Protein AF-A0A0U1QTI2-F1 (afdb_monomer_lite)

Secondary structure (DSSP, 8-state):
--HHHHHHHHHHTTS---TT-EEEEEEGGGTEEEEGGG--HHHHHHHH-TT-EEEEEEE-TT----EEEEEEGGGGTS-----------HHHHHHHHH-HHHHHHHHHHHHHHHHHHHHHHHHHH---SPPPEEEE-SS-S--EE-SSEEEE-GGGGTS--STT----EE---TTTTT-TTTS-EE-S-HHHHHHHHHHHHHHHHHHTTGGG-SS--S---SSTTSHHHHHHHHHHHHHHHHHHT-

Sequence (246 aa):
MTPYQCIAANIRHFRTIPKGSILWVDVPQHDLFLSVLDIDADHLIELVGHDAVIKVHLDTPEGDFDDVFEFPVTRFKEPELPVKPKKQSNRDKVVQLHGEATIGCVEATVNEYAASLMSEYRQHYNYQGSDPIIRTKWQTAHSWGGGRDITISPYYLYENEGEYGFSYNFREYYHIDRDPEIGSFSSIDRLDHVKALVAHELAHFLQRHIRQCVGLPTLDYDKAHGEGWQFLYRVLRRELNHRLNE

Structure (mmCIF, N/CA/C/O backbone):
data_AF-A0A0U1QTI2-F1
#
_entry.id   AF-A0A0U1QTI2-F1
#
loop_
_atom_site.group_PDB
_atom_site.id
_atom_site.type_symbol
_atom_site.label_atom_id
_atom_site.label_alt_id
_atom_site.label_comp_id
_atom_site.label_asym_id
_atom_site.label_entity_id
_atom_site.label_seq_id
_atom_site.pdbx_PDB_ins_code
_atom_site.Cartn_x
_atom_site.Cartn_y
_atom_site.Cartn_z
_atom_site.occupancy
_atom_site.B_iso_or_equiv
_atom_site.auth_seq_id
_atom_site.auth_comp_id
_atom_site.auth_asym_id
_atom_site.auth_atom_id
_atom_site.pdbx_PDB_model_num
ATOM 1 N N . MET A 1 1 ? 27.923 -26.761 -26.095 1.00 71.19 1 MET A N 1
ATOM 2 C CA . MET A 1 1 ? 26.448 -26.679 -26.198 1.00 71.19 1 MET A CA 1
ATOM 3 C C . MET A 1 1 ? 26.113 -26.312 -27.630 1.00 71.19 1 MET A C 1
ATOM 5 O O . MET A 1 1 ? 26.915 -25.623 -28.245 1.00 71.19 1 MET A O 1
ATOM 9 N N . THR A 1 2 ? 25.007 -26.803 -28.186 1.00 86.69 2 THR A N 1
ATOM 10 C CA . THR A 1 2 ? 24.576 -26.381 -29.530 1.00 86.69 2 THR A CA 1
ATOM 11 C C . THR A 1 2 ? 24.051 -24.938 -29.497 1.00 86.69 2 THR A C 1
ATOM 13 O O . THR A 1 2 ? 23.605 -24.496 -28.432 1.00 86.69 2 THR A O 1
ATOM 16 N N . PRO A 1 3 ? 24.029 -24.213 -30.631 1.00 88.44 3 PRO A N 1
ATOM 17 C CA . PRO A 1 3 ? 23.420 -22.882 -30.709 1.00 88.44 3 PRO A CA 1
ATOM 18 C C . PRO A 1 3 ? 21.993 -22.855 -30.153 1.00 88.44 3 PRO A C 1
ATOM 20 O O . PRO A 1 3 ? 21.662 -22.015 -29.314 1.00 88.44 3 PRO A O 1
ATOM 23 N N . TYR A 1 4 ? 21.192 -23.866 -30.510 1.00 89.50 4 TYR A N 1
ATOM 24 C CA . TYR A 1 4 ? 19.860 -24.081 -29.945 1.00 89.50 4 TYR A CA 1
ATOM 25 C C . TYR A 1 4 ? 19.886 -24.185 -28.414 1.00 89.50 4 TYR A C 1
ATOM 27 O O . TYR A 1 4 ? 19.080 -23.550 -27.747 1.00 89.50 4 TYR A O 1
ATOM 35 N N . GLN A 1 5 ? 20.796 -24.972 -27.828 1.00 87.75 5 GLN A N 1
ATOM 36 C CA . GLN A 1 5 ? 20.885 -25.122 -26.370 1.00 87.75 5 GLN A CA 1
ATOM 37 C C . GLN A 1 5 ? 21.261 -23.809 -25.676 1.00 87.75 5 GLN A C 1
ATOM 39 O O . GLN A 1 5 ? 20.656 -23.492 -24.653 1.00 87.75 5 GLN A O 1
ATOM 44 N N . CYS A 1 6 ? 22.209 -23.046 -26.227 1.00 88.19 6 CYS A N 1
ATOM 45 C CA . CYS A 1 6 ? 22.626 -21.760 -25.663 1.00 88.19 6 CYS A CA 1
ATOM 46 C C . CYS A 1 6 ? 21.481 -20.737 -25.692 1.00 88.19 6 CYS A C 1
ATOM 48 O O . CYS A 1 6 ? 21.155 -20.130 -24.669 1.00 88.19 6 CYS A O 1
ATOM 50 N N . ILE A 1 7 ? 20.818 -20.595 -26.840 1.00 88.94 7 ILE A N 1
ATOM 51 C CA . ILE A 1 7 ? 19.701 -19.662 -27.010 1.00 88.94 7 ILE A CA 1
ATOM 52 C C . ILE A 1 7 ? 18.483 -20.106 -26.192 1.00 88.94 7 ILE A C 1
ATOM 54 O O . ILE A 1 7 ? 17.897 -19.300 -25.471 1.00 88.94 7 ILE A O 1
ATOM 58 N N . ALA A 1 8 ? 18.120 -21.391 -26.231 1.00 89.06 8 ALA A N 1
ATOM 59 C CA . ALA A 1 8 ? 16.985 -21.905 -25.470 1.00 89.06 8 ALA A CA 1
ATOM 60 C C . ALA A 1 8 ? 17.212 -21.801 -23.956 1.00 89.06 8 ALA A C 1
ATOM 62 O O . ALA A 1 8 ? 16.257 -21.570 -23.216 1.00 89.06 8 ALA A O 1
ATOM 63 N N . ALA A 1 9 ? 18.451 -21.966 -23.477 1.00 85.81 9 ALA A N 1
ATOM 64 C CA . ALA A 1 9 ? 18.786 -21.686 -22.085 1.00 85.81 9 ALA A CA 1
ATOM 65 C C . ALA A 1 9 ? 18.538 -20.207 -21.760 1.00 85.81 9 ALA A C 1
ATOM 67 O O . ALA A 1 9 ? 17.816 -19.929 -20.808 1.00 85.81 9 ALA A O 1
ATOM 68 N N . ASN A 1 10 ? 19.020 -19.280 -22.600 1.00 84.62 10 ASN A N 1
ATOM 69 C CA . ASN A 1 10 ? 18.797 -17.841 -22.428 1.00 84.62 10 ASN A CA 1
ATOM 70 C C . ASN A 1 10 ? 17.299 -17.482 -22.367 1.00 84.62 10 ASN A C 1
ATOM 72 O O . ASN A 1 10 ? 16.857 -16.826 -21.427 1.00 84.62 10 ASN A O 1
ATOM 76 N N . ILE A 1 11 ? 16.498 -17.966 -23.320 1.00 85.88 11 ILE A N 1
ATOM 77 C CA . ILE A 1 11 ? 15.058 -17.668 -23.408 1.00 85.88 11 ILE A CA 1
ATOM 78 C C . ILE A 1 11 ? 14.281 -18.243 -22.219 1.00 85.88 11 ILE A C 1
ATOM 80 O O . ILE A 1 11 ? 13.404 -17.566 -21.677 1.00 85.88 11 ILE A O 1
ATOM 84 N N . ARG A 1 12 ? 14.627 -19.453 -21.748 1.00 85.75 12 ARG A N 1
ATOM 85 C CA . ARG A 1 12 ? 13.960 -20.102 -20.601 1.00 85.75 12 ARG A CA 1
ATOM 86 C C . ARG A 1 12 ? 14.059 -19.320 -19.291 1.00 85.75 12 ARG A C 1
ATOM 88 O O . ARG A 1 12 ? 13.311 -19.610 -18.360 1.00 85.75 12 ARG A O 1
ATOM 95 N N . HIS A 1 13 ? 14.928 -18.313 -19.209 1.00 73.19 13 HIS A N 1
ATOM 96 C CA . HIS A 1 13 ? 14.944 -17.381 -18.080 1.00 73.19 13 HIS A CA 1
ATOM 97 C C . HIS A 1 13 ? 13.785 -16.384 -18.084 1.00 73.19 13 HIS A C 1
ATOM 99 O O . HIS A 1 13 ? 13.427 -15.865 -17.024 1.00 73.19 13 HIS A O 1
ATOM 105 N N . PHE A 1 14 ? 13.201 -16.120 -19.248 1.00 75.25 14 PHE A N 1
ATOM 106 C CA . PHE A 1 14 ? 12.175 -15.103 -19.446 1.00 75.25 14 PHE A CA 1
ATOM 107 C C . PHE A 1 14 ? 10.801 -15.714 -19.710 1.00 75.25 14 PHE A C 1
ATOM 109 O O . PHE A 1 14 ? 9.808 -15.214 -19.182 1.00 75.25 14 PHE A O 1
ATOM 116 N N . ARG A 1 15 ? 10.746 -16.811 -20.475 1.00 75.31 15 ARG A N 1
ATOM 117 C CA . ARG A 1 15 ? 9.502 -17.479 -20.871 1.00 75.31 15 ARG A CA 1
ATOM 118 C C . ARG A 1 15 ? 9.691 -18.992 -20.929 1.00 75.31 15 ARG A C 1
ATOM 120 O O . ARG A 1 15 ? 10.767 -19.493 -21.241 1.00 75.31 15 ARG A O 1
ATOM 127 N N . THR A 1 16 ? 8.627 -19.738 -20.655 1.00 82.25 16 THR A N 1
ATOM 128 C CA . THR A 1 16 ? 8.603 -21.171 -20.974 1.00 82.25 16 THR A CA 1
ATOM 129 C C . THR A 1 16 ? 8.620 -21.326 -22.489 1.00 82.25 16 THR A C 1
ATOM 131 O O . THR A 1 16 ? 7.843 -20.663 -23.158 1.00 82.25 16 THR A O 1
ATOM 134 N N . ILE A 1 17 ? 9.467 -22.204 -23.027 1.00 87.12 17 ILE A N 1
ATOM 135 C CA . ILE A 1 17 ? 9.448 -22.562 -24.452 1.00 87.12 17 ILE A CA 1
ATOM 136 C C . ILE A 1 17 ? 8.507 -23.764 -24.609 1.00 87.12 17 ILE A C 1
ATOM 138 O O . ILE A 1 17 ? 8.873 -24.847 -24.126 1.00 87.12 17 ILE A O 1
ATOM 142 N N . PRO A 1 18 ? 7.314 -23.607 -25.217 1.00 85.25 18 PRO A N 1
ATOM 143 C CA . PRO A 1 18 ? 6.408 -24.721 -25.464 1.00 85.25 18 PRO A CA 1
ATOM 144 C C . PRO A 1 18 ? 7.060 -25.832 -26.292 1.00 85.25 18 PRO A C 1
ATOM 146 O O . PRO A 1 18 ? 8.004 -25.630 -27.060 1.00 85.25 18 PRO A O 1
ATOM 149 N N . LYS A 1 19 ? 6.553 -27.056 -26.142 1.00 85.75 19 LYS A N 1
ATOM 150 C CA . LYS A 1 19 ? 7.018 -28.178 -26.960 1.00 85.75 19 LYS A CA 1
ATOM 151 C C . LYS A 1 19 ? 6.573 -27.955 -28.409 1.00 85.75 19 LYS A C 1
ATOM 153 O O . LYS A 1 19 ? 5.387 -27.788 -28.654 1.00 85.75 19 LYS A O 1
ATOM 158 N N . GLY A 1 20 ? 7.515 -28.029 -29.348 1.00 86.06 20 GLY A N 1
ATOM 159 C CA . GLY A 1 20 ? 7.255 -27.804 -30.775 1.00 86.06 20 GLY A CA 1
ATOM 160 C C . GLY A 1 20 ? 7.572 -26.388 -31.260 1.00 86.06 20 GLY A C 1
ATOM 161 O O . GLY A 1 20 ? 7.422 -26.137 -32.447 1.00 86.06 20 GLY A O 1
ATOM 162 N N . SER A 1 21 ? 8.034 -25.492 -30.380 1.00 88.69 21 SER A N 1
ATOM 163 C CA . SER A 1 21 ? 8.501 -24.164 -30.781 1.00 88.69 21 SER A CA 1
ATOM 164 C C . SER A 1 21 ? 9.757 -24.204 -31.648 1.00 88.69 21 SER A C 1
ATOM 166 O O . SER A 1 21 ? 10.644 -25.040 -31.440 1.00 88.69 21 SER A O 1
ATOM 168 N N . ILE A 1 22 ? 9.847 -23.244 -32.564 1.00 90.12 22 ILE A N 1
ATOM 169 C CA . ILE A 1 22 ? 10.997 -22.998 -33.433 1.00 90.12 22 ILE A CA 1
ATOM 170 C C . ILE A 1 22 ? 11.657 -21.690 -32.988 1.00 90.12 22 ILE A C 1
ATOM 172 O O . ILE A 1 22 ? 11.001 -20.769 -32.510 1.00 90.12 22 ILE A O 1
ATOM 176 N N . LEU A 1 23 ? 12.980 -21.625 -33.088 1.00 91.62 23 LEU A N 1
ATOM 177 C CA . LEU A 1 23 ? 13.747 -20.421 -32.795 1.00 91.62 23 LEU A CA 1
ATOM 178 C C . LEU A 1 23 ? 14.367 -19.926 -34.092 1.00 91.62 23 LEU A C 1
ATOM 180 O O . LEU A 1 23 ? 15.074 -20.685 -34.761 1.00 91.62 23 LEU A O 1
ATOM 184 N N . TRP A 1 24 ? 14.125 -18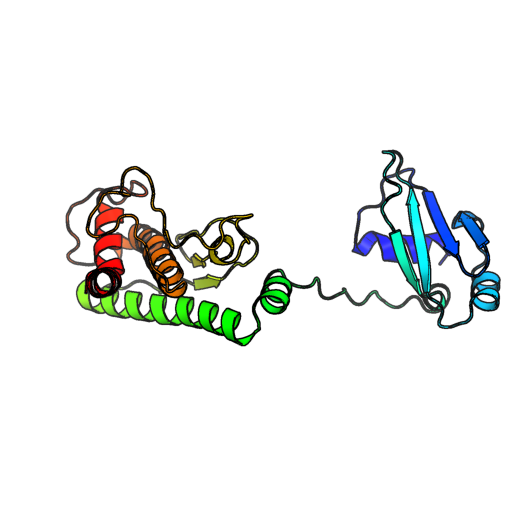.664 -34.410 1.00 91.38 24 TRP A N 1
ATOM 185 C CA . TRP A 1 24 ? 14.673 -18.004 -35.584 1.00 91.38 24 TRP A CA 1
ATOM 186 C C . TRP A 1 24 ? 15.654 -16.928 -35.160 1.00 91.38 24 TRP A C 1
ATOM 188 O O . TRP A 1 24 ? 15.408 -16.224 -34.187 1.00 91.38 24 TRP A O 1
ATOM 198 N N . VAL A 1 25 ? 16.756 -16.789 -35.880 1.00 91.75 25 VAL A N 1
ATOM 199 C CA . VAL A 1 25 ? 17.728 -15.721 -35.683 1.00 91.75 25 VAL A CA 1
ATOM 200 C C . VAL A 1 25 ? 17.586 -14.716 -36.810 1.00 91.75 25 VAL A C 1
ATOM 202 O O . VAL A 1 25 ? 17.696 -15.077 -37.979 1.00 91.75 25 VAL A O 1
ATOM 205 N N . ASP A 1 26 ? 17.361 -13.467 -36.422 1.00 89.75 26 ASP A N 1
ATOM 206 C CA . ASP A 1 26 ? 17.289 -12.304 -37.293 1.00 89.75 26 ASP A CA 1
ATOM 207 C C . ASP A 1 26 ? 18.568 -11.471 -37.142 1.00 89.75 26 ASP A C 1
ATOM 209 O O . ASP A 1 26 ? 18.939 -11.033 -36.041 1.00 89.75 26 ASP A O 1
ATOM 213 N N . VAL A 1 27 ? 19.240 -11.251 -38.270 1.00 87.25 27 VAL A N 1
ATOM 214 C CA . VAL A 1 27 ? 20.401 -10.372 -38.398 1.00 87.25 27 VAL A CA 1
ATOM 215 C C . VAL A 1 27 ? 20.105 -9.336 -39.489 1.00 87.25 27 VAL A C 1
ATOM 217 O O . VAL A 1 27 ? 20.568 -9.478 -40.626 1.00 87.25 27 VAL A O 1
ATOM 220 N N . PRO A 1 28 ? 19.383 -8.245 -39.160 1.00 77.56 28 PRO A N 1
ATOM 221 C CA . PRO A 1 28 ? 18.894 -7.289 -40.157 1.00 77.56 28 PRO A CA 1
ATOM 222 C C . PRO A 1 28 ? 20.004 -6.623 -40.971 1.00 77.56 28 PRO A C 1
ATOM 224 O O . PRO A 1 28 ? 19.823 -6.293 -42.137 1.00 77.56 28 PRO A O 1
ATOM 227 N N . GLN A 1 29 ? 21.175 -6.432 -40.357 1.00 79.81 29 GLN A N 1
ATOM 228 C CA . GLN A 1 29 ? 22.335 -5.791 -40.988 1.00 79.81 29 GLN A CA 1
ATOM 229 C C . GLN A 1 29 ? 22.894 -6.604 -42.166 1.00 79.81 29 GLN A C 1
ATOM 231 O O . GLN A 1 29 ? 23.570 -6.043 -43.025 1.00 79.81 29 GLN A O 1
ATOM 236 N N . HIS A 1 30 ? 22.600 -7.905 -42.203 1.00 82.06 30 HIS A N 1
ATOM 237 C CA . HIS A 1 30 ? 23.052 -8.837 -43.232 1.00 82.06 30 HIS A CA 1
ATOM 238 C C . HIS A 1 30 ? 21.890 -9.461 -44.021 1.00 82.06 30 HIS A C 1
ATOM 240 O O . HIS A 1 30 ? 22.142 -10.346 -44.832 1.00 82.06 30 HIS A O 1
ATOM 246 N N . ASP A 1 31 ? 20.647 -9.008 -43.798 1.00 82.31 31 ASP A N 1
ATOM 247 C CA . ASP A 1 31 ? 19.426 -9.560 -44.409 1.00 82.31 31 ASP A CA 1
ATOM 248 C C . ASP A 1 31 ? 19.303 -11.090 -44.231 1.00 82.31 31 ASP A C 1
ATOM 250 O O . ASP A 1 31 ? 18.941 -11.830 -45.145 1.00 82.31 31 ASP A O 1
ATOM 254 N N . LEU A 1 32 ? 19.673 -11.588 -43.042 1.00 86.00 32 LEU A N 1
ATOM 255 C CA . LEU A 1 32 ? 19.630 -13.014 -42.715 1.00 86.00 32 LEU A CA 1
ATOM 256 C C . LEU A 1 32 ? 18.519 -13.321 -41.719 1.00 86.00 32 LEU A C 1
ATOM 258 O O . LEU A 1 32 ? 18.472 -12.749 -40.631 1.00 86.00 32 LEU A O 1
ATOM 262 N N . PHE A 1 33 ? 17.700 -14.311 -42.070 1.00 88.19 33 PHE A N 1
ATOM 263 C CA . PHE A 1 33 ? 16.681 -14.885 -41.204 1.00 88.19 33 PHE A CA 1
ATOM 264 C C . PHE A 1 33 ? 16.778 -16.413 -41.241 1.00 88.19 33 PHE A C 1
ATOM 266 O O . PHE A 1 33 ? 16.418 -17.045 -42.236 1.00 88.19 33 PHE A O 1
ATOM 273 N N . LEU A 1 34 ? 17.337 -17.009 -40.189 1.00 89.69 34 LEU A N 1
ATOM 274 C CA . LEU A 1 34 ? 17.763 -18.413 -40.181 1.00 89.69 34 LEU A CA 1
ATOM 275 C C . LEU A 1 34 ? 17.123 -19.180 -39.028 1.00 89.69 34 LEU A C 1
ATOM 277 O O . LEU A 1 34 ? 16.962 -18.640 -37.935 1.00 89.69 34 LEU A O 1
ATOM 281 N N . SER A 1 35 ? 16.806 -20.461 -39.228 1.00 89.88 35 SER A N 1
ATOM 282 C CA . SER A 1 35 ? 16.478 -21.319 -38.087 1.00 89.88 35 SER A CA 1
ATOM 283 C C . SER A 1 35 ? 17.724 -21.502 -37.231 1.00 89.88 35 SER A C 1
ATOM 285 O O . SER A 1 35 ? 18.811 -21.743 -37.752 1.00 89.88 35 SER A O 1
ATOM 287 N N . VAL A 1 36 ? 17.581 -21.467 -35.906 1.00 89.94 36 VAL A N 1
ATOM 288 C CA . VAL A 1 36 ? 18.716 -21.674 -34.994 1.00 89.94 36 VAL A CA 1
ATOM 289 C C . VAL A 1 36 ? 19.377 -23.048 -35.168 1.00 89.94 36 VAL A C 1
ATOM 291 O O . VAL A 1 36 ? 20.521 -23.244 -34.760 1.00 89.94 36 VAL A O 1
ATOM 294 N N . LEU A 1 37 ? 18.642 -24.018 -35.720 1.00 88.69 37 LEU A N 1
ATOM 295 C CA . LEU A 1 37 ? 19.146 -25.362 -35.992 1.00 88.69 37 LEU A CA 1
ATOM 296 C C . LEU A 1 37 ? 20.145 -25.385 -37.155 1.00 88.69 37 LEU A C 1
ATOM 298 O O . LEU A 1 37 ? 20.981 -26.284 -37.197 1.00 88.69 37 LEU A O 1
ATOM 302 N N . ASP A 1 38 ? 20.089 -24.382 -38.031 1.00 88.62 38 ASP A N 1
ATOM 303 C CA . ASP A 1 38 ? 20.924 -24.261 -39.228 1.00 88.62 38 ASP A CA 1
ATOM 304 C C . ASP A 1 38 ? 22.136 -23.339 -39.006 1.00 88.62 38 ASP A C 1
ATOM 306 O O . ASP A 1 38 ? 22.899 -23.064 -39.930 1.00 88.62 38 ASP A O 1
ATOM 310 N N . ILE A 1 39 ? 22.322 -22.840 -37.780 1.00 88.81 39 ILE A N 1
ATOM 311 C CA . ILE A 1 39 ? 23.392 -21.898 -37.452 1.00 88.81 39 ILE A CA 1
ATOM 312 C C . ILE A 1 39 ? 24.684 -22.638 -37.128 1.00 88.81 39 ILE A C 1
ATOM 314 O O . ILE A 1 39 ? 24.741 -23.450 -36.203 1.00 88.81 39 ILE A O 1
ATOM 318 N N . ASP A 1 40 ? 25.752 -22.248 -37.819 1.00 90.00 40 ASP A N 1
ATOM 319 C CA . ASP A 1 40 ? 27.120 -22.423 -37.348 1.00 90.00 40 ASP A CA 1
ATOM 320 C C . ASP A 1 40 ? 27.521 -21.190 -36.525 1.00 90.00 40 ASP A C 1
ATOM 322 O O . ASP A 1 40 ? 27.553 -20.064 -37.028 1.00 90.00 40 ASP A O 1
ATOM 326 N N . ALA A 1 41 ? 27.791 -21.396 -35.235 1.00 88.19 41 ALA A N 1
ATOM 327 C CA . ALA A 1 41 ? 28.120 -20.312 -34.318 1.00 88.19 41 ALA A CA 1
ATOM 328 C C . ALA A 1 41 ? 29.429 -19.601 -34.678 1.00 88.19 41 ALA A C 1
ATOM 330 O O . ALA A 1 41 ? 29.506 -18.384 -34.519 1.00 88.19 41 ALA A O 1
ATOM 331 N N . ASP A 1 42 ? 30.444 -20.333 -35.146 1.00 89.62 42 ASP A N 1
ATOM 332 C CA . ASP A 1 42 ? 31.741 -19.746 -35.489 1.00 89.62 42 ASP A CA 1
ATOM 333 C C . ASP A 1 42 ? 31.592 -18.815 -36.689 1.00 89.62 42 ASP A C 1
ATOM 335 O O . ASP A 1 42 ? 32.000 -17.653 -36.630 1.00 89.62 42 ASP A O 1
ATOM 339 N N . HIS A 1 43 ? 30.903 -19.295 -37.723 1.00 89.81 43 HIS A N 1
ATOM 340 C CA . HIS A 1 43 ? 30.629 -18.511 -38.920 1.00 89.81 43 HIS A CA 1
ATOM 341 C C . HIS A 1 43 ? 29.765 -17.280 -38.624 1.00 89.81 43 HIS A C 1
ATOM 343 O O . HIS A 1 43 ? 30.041 -16.188 -39.121 1.00 89.81 43 HIS A O 1
ATOM 349 N N . LEU A 1 44 ? 28.734 -17.434 -37.786 1.00 88.44 44 LEU A N 1
ATOM 350 C CA . LEU A 1 44 ? 27.868 -16.318 -37.425 1.00 88.44 44 LEU A CA 1
ATOM 351 C C . LEU A 1 44 ? 28.645 -15.233 -36.666 1.00 88.44 44 LEU A C 1
ATOM 353 O O . LEU A 1 44 ? 28.487 -14.057 -36.978 1.00 88.44 44 LEU A O 1
ATOM 357 N N . ILE A 1 45 ? 29.508 -15.613 -35.717 1.00 90.50 45 ILE A N 1
ATOM 358 C CA . ILE A 1 45 ? 30.354 -14.670 -34.966 1.00 90.50 45 ILE A CA 1
ATOM 359 C C . ILE A 1 45 ? 31.326 -13.933 -35.895 1.00 90.50 45 ILE A C 1
ATOM 361 O O . ILE A 1 45 ? 31.514 -12.727 -35.741 1.00 90.50 45 ILE A O 1
ATOM 365 N N . GLU A 1 46 ? 31.935 -14.628 -36.857 1.00 90.88 46 GLU A N 1
ATOM 366 C CA . GLU A 1 46 ? 32.802 -13.994 -37.857 1.00 90.88 46 GLU A CA 1
ATOM 367 C C . GLU A 1 46 ? 32.040 -12.987 -38.725 1.00 90.88 46 GLU A C 1
ATOM 369 O O . GLU A 1 46 ? 32.574 -11.922 -39.037 1.00 90.88 46 GLU A O 1
ATOM 374 N N . LEU A 1 47 ? 30.792 -13.303 -39.083 1.00 89.12 47 LEU A N 1
ATOM 375 C CA . LEU A 1 47 ? 29.956 -12.454 -39.923 1.00 89.12 47 LEU A CA 1
ATOM 376 C C . LEU A 1 47 ? 29.513 -11.172 -39.208 1.00 89.12 47 LEU A C 1
ATOM 378 O O . LEU A 1 47 ? 29.639 -10.090 -39.778 1.00 89.12 47 LEU A O 1
ATOM 382 N N . VAL A 1 48 ? 28.980 -11.291 -37.986 1.00 89.31 48 VAL A N 1
ATOM 383 C CA . VAL A 1 48 ? 28.387 -10.149 -37.263 1.00 89.31 48 VAL A CA 1
ATOM 384 C C . VAL A 1 48 ? 29.378 -9.420 -36.355 1.00 89.31 48 VAL A C 1
ATOM 386 O O . VAL A 1 48 ? 29.118 -8.297 -35.928 1.00 89.31 48 VAL A O 1
ATOM 389 N N . GLY A 1 49 ? 30.526 -10.037 -36.076 1.00 88.88 49 GLY A N 1
ATOM 390 C CA . GLY A 1 49 ? 31.532 -9.541 -35.147 1.00 88.88 49 GLY A CA 1
ATOM 391 C C . GLY A 1 49 ? 31.360 -10.089 -33.729 1.00 88.88 49 GLY A C 1
ATOM 392 O O . GLY A 1 49 ? 30.265 -10.422 -33.282 1.00 88.88 49 GLY A O 1
ATOM 393 N N . HIS A 1 50 ? 32.478 -10.160 -33.003 1.00 86.06 50 HIS A N 1
ATOM 394 C CA . HIS A 1 50 ? 32.558 -10.790 -31.683 1.00 86.06 50 HIS A CA 1
ATOM 395 C C . HIS A 1 50 ? 31.567 -10.207 -30.665 1.00 86.06 50 HIS A C 1
ATOM 397 O O . HIS A 1 50 ? 30.880 -10.963 -29.990 1.00 86.06 50 HIS A O 1
ATOM 403 N N . ASP A 1 51 ? 31.437 -8.881 -30.598 1.00 85.12 51 ASP A N 1
ATOM 404 C CA . ASP A 1 51 ? 30.629 -8.196 -29.577 1.00 85.12 51 ASP A CA 1
ATOM 405 C C . ASP A 1 51 ? 29.181 -7.921 -30.026 1.00 85.12 51 ASP A C 1
ATOM 407 O O . ASP A 1 51 ? 28.468 -7.116 -29.423 1.00 85.12 51 ASP A O 1
ATOM 411 N N . ALA A 1 52 ? 28.736 -8.566 -31.106 1.00 86.31 52 ALA A N 1
ATOM 412 C CA . ALA A 1 52 ? 27.420 -8.331 -31.671 1.00 86.31 52 ALA A CA 1
ATOM 413 C C . ALA A 1 52 ? 26.288 -8.953 -30.843 1.00 86.31 52 ALA A C 1
ATOM 415 O O . ALA A 1 52 ? 26.425 -9.988 -30.181 1.00 86.31 52 ALA A O 1
ATOM 416 N N . VAL A 1 53 ? 25.120 -8.325 -30.949 1.00 88.56 53 VAL A N 1
ATOM 417 C CA . VAL A 1 53 ? 23.860 -8.812 -30.391 1.00 88.56 53 VAL A CA 1
ATOM 418 C C . VAL A 1 53 ? 22.910 -9.089 -31.548 1.00 88.56 53 VAL A C 1
ATOM 420 O O . VAL A 1 53 ? 22.625 -8.201 -32.351 1.00 88.56 53 VAL A O 1
ATOM 423 N N . ILE A 1 54 ? 22.433 -10.327 -31.630 1.00 89.06 54 ILE A N 1
ATOM 424 C CA . ILE A 1 54 ? 21.460 -10.779 -32.629 1.00 89.06 54 ILE A CA 1
ATOM 425 C C . ILE A 1 54 ? 20.060 -10.830 -32.019 1.00 89.06 54 ILE A C 1
ATOM 427 O O . ILE A 1 54 ? 19.907 -10.944 -30.797 1.00 89.06 54 ILE A O 1
ATOM 431 N N . LYS A 1 55 ? 19.035 -10.771 -32.868 1.00 89.88 55 LYS A N 1
ATOM 432 C CA . LYS A 1 55 ? 17.647 -10.960 -32.446 1.00 89.88 55 LYS A CA 1
ATOM 433 C C . LYS A 1 55 ? 17.248 -12.413 -32.629 1.00 89.88 55 LYS A C 1
ATOM 435 O O . LYS A 1 55 ? 17.602 -13.043 -33.621 1.00 89.88 55 LYS A O 1
ATOM 440 N N . VAL A 1 56 ? 16.507 -12.944 -31.669 1.00 90.31 56 VAL A N 1
ATOM 441 C CA . VAL A 1 56 ? 15.967 -14.298 -31.710 1.00 90.31 56 VAL A CA 1
ATOM 442 C C . VAL A 1 56 ? 14.459 -14.233 -31.560 1.00 90.31 56 VAL A C 1
ATOM 444 O O . VAL A 1 56 ? 13.968 -13.774 -30.532 1.00 90.31 56 VAL A O 1
ATOM 447 N N . HIS A 1 57 ? 13.737 -14.731 -32.554 1.00 87.94 57 HIS A N 1
ATOM 448 C CA . HIS A 1 57 ? 12.290 -14.873 -32.516 1.00 87.94 57 HIS A CA 1
ATOM 449 C C . HIS A 1 57 ? 11.934 -16.266 -32.006 1.00 87.94 57 HIS A C 1
ATOM 451 O O . HIS A 1 57 ? 12.453 -17.272 -32.501 1.00 87.94 57 HIS A O 1
ATOM 457 N N . LEU A 1 58 ? 11.058 -16.325 -31.008 1.00 88.19 58 LEU A N 1
ATOM 458 C CA . LEU A 1 58 ? 10.442 -17.565 -30.562 1.00 88.19 58 LEU A CA 1
ATOM 459 C C . LEU A 1 58 ? 9.114 -17.737 -31.293 1.00 88.19 58 LEU A C 1
ATOM 461 O O . LEU A 1 58 ? 8.151 -17.043 -31.004 1.00 88.19 58 LEU A O 1
ATOM 465 N N . ASP A 1 59 ? 9.075 -18.697 -32.204 1.00 88.44 59 ASP A N 1
ATOM 466 C CA . ASP A 1 59 ? 7.883 -19.079 -32.947 1.00 88.44 59 ASP A CA 1
ATOM 467 C C . ASP A 1 59 ? 7.201 -20.239 -32.220 1.00 88.44 59 ASP A C 1
ATOM 469 O O . ASP A 1 59 ? 7.750 -21.344 -32.086 1.00 88.44 59 ASP A O 1
ATOM 473 N N . THR A 1 60 ? 6.037 -19.967 -31.642 1.00 84.88 60 THR A N 1
ATOM 474 C CA . THR A 1 60 ? 5.291 -20.956 -30.864 1.00 84.88 60 THR A CA 1
ATOM 475 C C . THR A 1 60 ? 4.226 -21.649 -31.716 1.00 84.88 60 THR A C 1
ATOM 477 O O . THR A 1 60 ? 3.646 -21.029 -32.602 1.00 84.88 60 THR A O 1
ATOM 480 N N . PRO A 1 61 ? 3.867 -22.915 -31.415 1.00 78.38 61 PRO A N 1
ATOM 481 C CA . PRO A 1 61 ? 2.761 -23.599 -32.096 1.00 78.38 61 PRO A CA 1
ATOM 482 C C . PRO A 1 61 ? 1.406 -22.878 -31.991 1.00 78.38 61 PRO A C 1
ATOM 484 O O . PRO A 1 61 ? 0.483 -23.194 -32.736 1.00 78.38 61 PRO A O 1
ATOM 487 N N . GLU A 1 62 ? 1.279 -21.949 -31.042 1.00 73.00 62 GLU A N 1
ATOM 488 C CA . GLU A 1 62 ? 0.092 -21.130 -30.789 1.00 73.00 62 GLU A CA 1
ATOM 489 C C . GLU A 1 62 ? 0.018 -19.894 -31.708 1.00 73.00 62 GLU A C 1
ATOM 491 O O . GLU A 1 62 ? -1.033 -19.260 -31.775 1.00 73.00 62 GLU A O 1
ATOM 496 N N . GLY A 1 63 ? 1.084 -19.592 -32.462 1.00 58.22 63 GLY A N 1
ATOM 497 C CA . GLY A 1 63 ? 1.130 -18.497 -33.435 1.00 58.22 63 GLY A CA 1
ATOM 498 C C . GLY A 1 63 ? 1.666 -17.167 -32.897 1.00 58.22 63 GLY A C 1
ATOM 499 O O . GLY A 1 63 ? 1.616 -16.175 -33.620 1.00 58.22 63 GLY A O 1
ATOM 500 N N . ASP A 1 64 ? 2.200 -17.129 -31.671 1.00 59.25 64 ASP A N 1
ATOM 501 C CA . ASP A 1 64 ? 2.900 -15.948 -31.152 1.00 59.25 64 ASP A CA 1
ATOM 502 C C . ASP A 1 64 ? 4.298 -15.878 -31.789 1.00 59.25 64 ASP A C 1
ATOM 504 O O . ASP A 1 64 ? 5.191 -16.621 -31.381 1.00 59.25 64 ASP A O 1
ATOM 508 N N . PHE A 1 65 ? 4.485 -14.999 -32.779 1.00 60.56 65 PHE A N 1
ATOM 509 C CA . PHE A 1 65 ? 5.800 -14.644 -33.348 1.00 60.56 65 PHE A CA 1
ATOM 510 C C . PHE A 1 65 ? 6.364 -13.335 -32.761 1.00 60.56 65 PHE A C 1
ATOM 512 O O . PHE A 1 65 ? 7.441 -12.869 -33.136 1.00 60.56 65 PHE A O 1
ATOM 519 N N . ASP A 1 66 ? 5.620 -12.730 -31.833 1.00 66.31 66 ASP A N 1
ATOM 520 C CA . ASP A 1 66 ? 5.912 -11.418 -31.250 1.00 66.31 66 ASP A CA 1
ATOM 521 C C . ASP A 1 66 ? 7.010 -11.467 -30.172 1.00 66.31 66 ASP A C 1
ATOM 523 O O . ASP A 1 66 ? 7.520 -10.432 -29.736 1.00 66.31 66 ASP A O 1
ATOM 527 N N . ASP A 1 67 ? 7.408 -12.668 -29.746 1.00 75.56 67 ASP A N 1
ATOM 528 C CA . ASP A 1 67 ? 8.463 -12.864 -28.759 1.00 75.56 67 ASP A CA 1
ATOM 529 C C . ASP A 1 67 ? 9.851 -12.723 -29.394 1.00 75.56 67 ASP A C 1
ATOM 531 O O . ASP A 1 67 ? 10.398 -13.670 -29.967 1.00 75.56 67 ASP A O 1
ATOM 535 N N . VAL A 1 68 ? 10.450 -11.543 -29.231 1.00 84.62 68 VAL A N 1
ATOM 536 C CA . VAL A 1 68 ? 11.809 -11.239 -29.698 1.00 84.62 68 VAL A CA 1
ATOM 537 C C . VAL A 1 68 ? 12.762 -11.074 -28.516 1.00 84.62 68 VAL A C 1
ATOM 539 O O . VAL A 1 68 ? 12.505 -10.309 -27.587 1.00 84.62 68 VAL A O 1
ATOM 542 N N . PHE A 1 69 ? 13.897 -11.765 -28.572 1.00 85.62 69 PHE A N 1
ATOM 543 C CA . PHE A 1 69 ? 14.948 -11.728 -27.559 1.00 85.62 69 PHE A CA 1
ATOM 544 C C . PHE A 1 69 ? 16.264 -11.241 -28.152 1.00 85.62 69 PHE A C 1
ATOM 546 O O . PHE A 1 69 ? 16.632 -11.610 -29.261 1.00 85.62 69 PHE A O 1
ATOM 553 N N . GLU A 1 70 ? 17.018 -10.470 -27.380 1.00 89.06 70 GLU A N 1
ATOM 554 C CA . GLU A 1 70 ? 18.393 -10.115 -27.720 1.00 89.06 70 GLU A CA 1
ATOM 555 C C . GLU A 1 70 ? 19.363 -11.183 -27.193 1.00 89.06 70 GLU A C 1
ATOM 557 O O . GLU A 1 70 ? 19.283 -11.611 -26.033 1.00 89.06 70 GLU A O 1
ATOM 562 N N . PHE A 1 71 ? 20.283 -11.630 -28.048 1.00 87.88 71 PHE A N 1
ATOM 563 C CA . PHE A 1 71 ? 21.276 -12.649 -27.718 1.00 87.88 71 PHE A CA 1
ATOM 564 C C . PHE A 1 71 ? 22.687 -12.194 -28.130 1.00 87.88 71 PHE A C 1
ATOM 566 O O . PHE A 1 71 ? 22.955 -12.042 -29.321 1.00 87.88 71 PHE A O 1
ATOM 573 N N . PRO A 1 72 ? 23.610 -11.985 -27.174 1.00 89.81 72 PRO A N 1
ATOM 574 C CA . PRO A 1 72 ? 25.016 -11.720 -27.480 1.00 89.81 72 PRO A CA 1
ATOM 575 C C . PRO A 1 72 ? 25.692 -12.956 -28.087 1.00 89.81 72 PRO A C 1
ATOM 577 O O . PRO A 1 72 ? 25.664 -14.028 -27.478 1.00 89.81 72 PRO A O 1
ATOM 580 N N . VAL A 1 73 ? 26.328 -12.823 -29.255 1.00 88.62 73 VAL A N 1
ATOM 581 C CA . VAL A 1 73 ? 26.909 -13.978 -29.971 1.00 88.62 73 VAL A CA 1
ATOM 582 C C . VAL A 1 73 ? 28.112 -14.597 -29.254 1.00 88.62 73 VAL A C 1
ATOM 584 O O . VAL A 1 73 ? 28.348 -15.799 -29.386 1.00 88.62 73 VAL A O 1
ATOM 587 N N . THR A 1 74 ? 28.806 -13.836 -28.399 1.00 86.38 74 THR A N 1
ATOM 588 C CA . THR A 1 74 ? 29.856 -14.354 -27.499 1.00 86.38 74 THR A CA 1
ATOM 589 C C . THR A 1 74 ? 29.381 -15.539 -26.655 1.00 86.38 74 THR A C 1
ATOM 591 O O . THR A 1 74 ? 30.148 -16.469 -26.392 1.00 86.38 74 THR A O 1
ATOM 594 N N . ARG A 1 75 ? 28.086 -15.586 -26.307 1.00 85.00 75 ARG A N 1
ATOM 595 C CA . ARG A 1 75 ? 27.492 -16.644 -25.475 1.00 85.00 75 ARG A CA 1
ATOM 596 C C . ARG A 1 75 ? 27.417 -18.013 -26.144 1.00 85.00 75 ARG A C 1
ATOM 598 O O . ARG A 1 75 ? 27.115 -18.998 -25.468 1.00 85.00 75 ARG A O 1
ATOM 605 N N . PHE A 1 76 ? 27.693 -18.114 -27.445 1.00 85.38 76 PHE A N 1
ATOM 606 C CA . PHE A 1 76 ? 27.882 -19.418 -28.080 1.00 85.38 76 PHE A CA 1
ATOM 607 C C . PHE A 1 76 ? 29.182 -20.101 -27.634 1.00 85.38 76 PHE A C 1
ATOM 609 O O . PHE A 1 76 ? 29.196 -21.325 -27.491 1.00 85.38 76 PHE A O 1
ATOM 616 N N . LYS A 1 77 ? 30.247 -19.325 -27.386 1.00 80.50 77 LYS A N 1
ATOM 617 C CA . LYS A 1 77 ? 31.576 -19.823 -26.981 1.00 80.50 77 LYS A CA 1
ATOM 618 C C . LYS A 1 77 ? 31.793 -19.750 -25.478 1.00 80.50 77 LYS A C 1
ATOM 620 O O . LYS A 1 77 ? 32.368 -20.664 -24.891 1.00 80.50 77 LYS A O 1
ATOM 625 N N . GLU A 1 78 ? 31.277 -18.696 -24.862 1.00 75.88 78 GLU A N 1
ATOM 626 C CA . GLU A 1 78 ? 31.396 -18.425 -23.436 1.00 75.88 78 GLU A CA 1
ATOM 627 C C . GLU A 1 78 ? 29.994 -18.390 -22.828 1.00 75.88 78 GLU A C 1
ATOM 629 O O . GLU A 1 78 ? 29.403 -17.319 -22.674 1.00 75.88 78 GLU A O 1
ATOM 634 N N . PRO A 1 79 ? 29.398 -19.559 -22.531 1.00 65.50 79 PRO A N 1
ATOM 635 C CA . PRO A 1 79 ? 28.096 -19.609 -21.892 1.00 65.50 79 PRO A CA 1
ATOM 636 C C . PRO A 1 79 ? 28.227 -19.073 -20.463 1.00 65.50 79 PRO A C 1
ATOM 638 O O . PRO A 1 79 ? 28.471 -19.820 -19.516 1.00 65.50 79 PRO A O 1
ATOM 641 N N . GLU A 1 80 ? 28.091 -17.760 -20.303 1.00 63.53 80 GLU A N 1
ATOM 642 C CA . GLU A 1 80 ? 27.974 -17.144 -18.993 1.00 63.53 80 GLU A CA 1
ATOM 643 C C . GLU A 1 80 ? 26.739 -17.704 -18.288 1.00 63.53 80 GLU A C 1
ATOM 645 O O . GLU A 1 80 ? 25.669 -17.862 -18.886 1.00 63.53 80 GLU A O 1
ATOM 650 N N . LEU A 1 81 ? 26.872 -17.971 -16.985 1.00 56.16 81 LEU A N 1
ATOM 651 C CA . LEU A 1 81 ? 25.699 -18.150 -16.145 1.00 56.16 81 LEU A CA 1
ATOM 652 C C . LEU A 1 81 ? 24.876 -16.863 -16.256 1.00 56.16 81 LEU A C 1
ATOM 654 O O . LEU A 1 81 ? 25.401 -15.789 -15.957 1.00 56.16 81 LEU A O 1
ATOM 658 N N . PRO A 1 82 ? 23.610 -16.940 -16.682 1.00 53.50 82 PRO A N 1
ATOM 659 C CA . PRO A 1 82 ? 22.810 -15.752 -16.884 1.00 53.50 82 PRO A CA 1
ATOM 660 C C . PRO A 1 82 ? 22.715 -15.004 -15.562 1.00 53.50 82 PRO A C 1
ATOM 662 O O . PRO A 1 82 ? 22.133 -15.484 -14.584 1.00 53.50 82 PRO A O 1
ATOM 665 N N . VAL A 1 83 ? 23.295 -13.806 -15.530 1.00 49.66 83 VAL A N 1
ATOM 666 C CA . VAL A 1 83 ? 23.013 -12.853 -14.469 1.00 49.66 83 VAL A CA 1
ATOM 667 C C . VAL A 1 83 ? 21.541 -12.536 -14.614 1.00 49.66 83 VAL A C 1
ATOM 669 O O . VAL A 1 83 ? 21.111 -12.010 -15.639 1.00 49.66 83 VAL A O 1
ATOM 672 N N . LYS A 1 84 ? 20.759 -12.919 -13.602 1.00 41.53 84 LYS A N 1
ATOM 673 C CA . LYS A 1 84 ? 19.336 -12.607 -13.522 1.00 41.53 84 LYS A CA 1
ATOM 674 C C . LYS A 1 84 ? 19.207 -11.116 -13.852 1.00 41.53 84 LYS A C 1
ATOM 676 O O . LYS A 1 84 ? 19.736 -10.316 -13.071 1.00 41.53 84 LYS A O 1
ATOM 681 N N . PRO A 1 85 ? 18.567 -10.715 -14.969 1.00 44.88 85 PRO A N 1
ATOM 682 C CA . PRO A 1 85 ? 18.282 -9.308 -15.155 1.00 44.88 85 PRO A CA 1
ATOM 683 C C . PRO A 1 85 ? 17.520 -8.911 -13.904 1.00 44.88 85 PRO A C 1
ATOM 685 O O . PRO A 1 85 ? 16.597 -9.630 -13.493 1.00 44.88 85 PRO A O 1
ATOM 688 N N . LYS A 1 86 ? 17.963 -7.850 -13.219 1.00 45.75 86 LYS A N 1
ATOM 689 C CA . LYS A 1 86 ? 17.149 -7.273 -12.155 1.00 45.75 86 LYS A CA 1
ATOM 690 C C . LYS A 1 86 ? 15.826 -6.974 -12.839 1.00 45.75 86 LYS A C 1
ATOM 692 O O . LYS A 1 86 ? 15.764 -6.047 -13.637 1.00 45.75 86 LYS A O 1
ATOM 697 N N . LYS A 1 87 ? 14.807 -7.821 -12.621 1.00 52.09 87 LYS A N 1
ATOM 698 C CA . LYS A 1 87 ? 13.440 -7.515 -13.032 1.00 52.09 87 LYS A CA 1
ATOM 699 C C . LYS A 1 87 ? 13.224 -6.130 -12.464 1.00 52.09 87 LYS A C 1
ATOM 701 O O . LYS A 1 87 ? 13.265 -6.007 -11.239 1.00 52.09 87 LYS A O 1
ATOM 706 N N . GLN A 1 88 ? 13.110 -5.133 -13.341 1.00 57.41 88 GLN A N 1
ATOM 707 C CA . GLN A 1 88 ? 12.835 -3.771 -12.925 1.00 57.41 88 GLN A CA 1
ATOM 708 C C . GLN A 1 88 ? 11.626 -3.879 -12.009 1.00 57.41 88 GLN A C 1
ATOM 710 O O . GLN A 1 88 ? 10.568 -4.381 -12.415 1.00 57.41 88 GLN A O 1
ATOM 715 N N . SER A 1 89 ? 11.847 -3.588 -10.733 1.00 70.62 89 SER A N 1
ATOM 716 C CA . SER A 1 89 ? 10.823 -3.809 -9.734 1.00 70.62 89 SER A CA 1
ATOM 717 C C . SER A 1 89 ? 9.652 -2.887 -10.075 1.00 70.62 89 SER A C 1
ATOM 719 O O . SER A 1 89 ? 9.829 -1.848 -10.712 1.00 70.62 89 SER A O 1
ATOM 721 N N . ASN A 1 90 ? 8.425 -3.240 -9.694 1.00 74.88 90 ASN A N 1
ATOM 722 C CA . ASN A 1 90 ? 7.309 -2.322 -9.945 1.00 74.88 90 ASN A CA 1
ATOM 723 C C . ASN A 1 90 ? 7.527 -0.982 -9.227 1.00 74.88 90 ASN A C 1
ATOM 725 O O . ASN A 1 90 ? 7.136 0.051 -9.753 1.00 74.88 90 ASN A O 1
ATOM 729 N N . ARG A 1 91 ? 8.262 -0.984 -8.104 1.00 82.94 91 ARG A N 1
ATOM 730 C CA . ARG A 1 91 ? 8.769 0.242 -7.486 1.00 82.94 91 ARG A CA 1
ATOM 731 C C . ARG A 1 91 ? 9.673 1.015 -8.448 1.00 82.94 91 ARG A C 1
ATOM 733 O O . ARG A 1 91 ? 9.430 2.192 -8.646 1.00 82.94 91 ARG A O 1
ATOM 740 N N . ASP A 1 92 ? 10.646 0.371 -9.092 1.00 83.06 92 ASP A N 1
ATOM 741 C CA . ASP A 1 92 ? 11.570 1.025 -10.035 1.00 83.06 92 ASP A CA 1
ATOM 742 C C . ASP A 1 92 ? 10.825 1.669 -11.217 1.00 83.06 92 ASP A C 1
ATOM 744 O O . ASP A 1 92 ? 11.209 2.743 -11.675 1.00 83.06 92 ASP A O 1
ATOM 748 N N . LYS A 1 93 ? 9.739 1.046 -11.698 1.00 80.88 93 LYS A N 1
ATOM 749 C CA . LYS A 1 93 ? 8.875 1.633 -12.739 1.00 80.88 93 LYS A CA 1
ATOM 750 C C . LYS A 1 93 ? 8.177 2.901 -12.249 1.00 80.88 93 LYS A C 1
ATOM 752 O O . LYS A 1 93 ? 8.164 3.908 -12.946 1.00 80.88 93 LYS A O 1
ATOM 757 N N . VAL A 1 94 ? 7.619 2.864 -11.041 1.00 79.06 94 VAL A N 1
ATOM 758 C CA . VAL A 1 94 ? 6.933 4.019 -10.445 1.00 79.06 94 VAL A CA 1
ATOM 759 C C . VAL A 1 94 ? 7.937 5.132 -10.096 1.00 79.06 94 VAL A C 1
ATOM 761 O O . VAL A 1 94 ? 7.661 6.305 -10.331 1.00 79.06 94 VAL A O 1
ATOM 764 N N . VAL A 1 95 ? 9.137 4.779 -9.627 1.00 84.31 95 VAL A N 1
ATOM 765 C CA . VAL A 1 95 ? 10.260 5.706 -9.403 1.00 84.31 95 VAL A CA 1
ATOM 766 C C . VAL A 1 95 ? 10.678 6.390 -10.700 1.00 84.31 95 VAL A C 1
ATOM 768 O O . VAL A 1 95 ? 10.914 7.594 -10.698 1.00 84.31 95 VAL A O 1
ATOM 771 N N . GLN A 1 96 ? 10.738 5.659 -11.813 1.00 83.88 96 GLN A N 1
ATOM 772 C CA . GLN A 1 96 ? 11.058 6.240 -13.116 1.00 83.88 96 GLN A CA 1
ATOM 773 C C . GLN A 1 96 ? 10.012 7.275 -13.564 1.00 83.88 96 GLN A C 1
ATOM 775 O O . GLN A 1 96 ? 10.371 8.252 -14.216 1.00 83.88 96 GLN A O 1
ATOM 780 N N . LEU A 1 97 ? 8.739 7.082 -13.203 1.00 82.31 97 LEU A N 1
ATOM 781 C CA . LEU A 1 97 ? 7.639 7.980 -13.571 1.00 82.31 97 LEU A CA 1
ATOM 782 C C . LEU A 1 97 ? 7.506 9.201 -12.647 1.00 82.31 97 LEU A C 1
ATOM 784 O O . LEU A 1 97 ? 7.211 10.295 -13.123 1.00 82.31 97 LEU A O 1
ATOM 788 N N . HIS A 1 98 ? 7.705 9.029 -11.338 1.00 80.88 98 HIS A N 1
ATOM 789 C CA . HIS A 1 98 ? 7.380 10.056 -10.332 1.00 80.88 98 HIS A CA 1
ATOM 790 C C . HIS A 1 98 ? 8.578 10.545 -9.503 1.00 80.88 98 HIS A C 1
ATOM 792 O O . HIS A 1 98 ? 8.443 11.498 -8.731 1.00 80.88 98 HIS A O 1
ATOM 798 N N . GLY A 1 99 ? 9.746 9.924 -9.670 1.00 85.12 99 GLY A N 1
ATOM 799 C CA . GLY A 1 99 ? 10.988 10.259 -8.979 1.00 85.12 99 GLY A CA 1
ATOM 800 C C . GLY A 1 99 ? 11.175 9.538 -7.640 1.00 85.12 99 GLY A C 1
ATOM 801 O O . GLY A 1 99 ? 10.232 9.330 -6.877 1.00 85.12 99 GLY A O 1
ATOM 802 N N . GLU A 1 100 ? 12.430 9.199 -7.326 1.00 89.06 100 GLU A N 1
ATOM 803 C CA . GLU A 1 100 ? 12.815 8.478 -6.099 1.00 89.06 100 GLU A CA 1
ATOM 804 C C . GLU A 1 100 ? 12.401 9.232 -4.828 1.00 89.06 100 GLU A C 1
ATOM 806 O O . GLU A 1 100 ? 11.918 8.618 -3.884 1.00 89.06 100 GLU A O 1
ATOM 811 N N . ALA A 1 101 ? 12.526 10.564 -4.813 1.00 87.69 101 ALA A N 1
ATOM 812 C CA . ALA A 1 101 ? 12.164 11.381 -3.654 1.00 87.69 101 ALA A CA 1
ATOM 813 C C . ALA A 1 101 ? 10.665 11.290 -3.318 1.00 87.69 101 ALA A C 1
ATOM 815 O O . ALA A 1 101 ? 10.302 11.137 -2.154 1.00 87.69 101 ALA A O 1
ATOM 816 N N . THR A 1 102 ? 9.797 11.330 -4.333 1.00 86.56 102 THR A N 1
ATOM 817 C CA . THR A 1 102 ? 8.343 11.215 -4.154 1.00 86.56 102 THR A CA 1
ATOM 818 C C . THR A 1 102 ? 7.968 9.834 -3.625 1.00 86.56 102 THR A C 1
ATOM 820 O O . THR A 1 102 ? 7.224 9.719 -2.653 1.00 86.56 102 THR A O 1
ATOM 823 N N . ILE A 1 103 ? 8.519 8.775 -4.223 1.00 88.38 103 ILE A N 1
ATOM 824 C CA . ILE A 1 103 ? 8.230 7.394 -3.814 1.00 88.38 103 ILE A CA 1
ATOM 825 C C . ILE A 1 103 ? 8.779 7.097 -2.421 1.00 88.38 103 ILE A C 1
ATOM 827 O O . ILE A 1 103 ? 8.058 6.538 -1.594 1.00 88.38 103 ILE A O 1
ATOM 831 N N . GLY A 1 104 ? 9.993 7.560 -2.123 1.00 89.88 104 GLY A N 1
ATOM 832 C CA . GLY A 1 104 ? 10.565 7.495 -0.783 1.00 89.88 104 GLY A CA 1
ATOM 833 C C . GLY A 1 104 ? 9.718 8.242 0.250 1.00 89.88 104 GLY A C 1
ATOM 834 O O . GLY A 1 104 ? 9.502 7.723 1.341 1.00 89.88 104 GLY A O 1
ATOM 835 N N . CYS A 1 105 ? 9.165 9.410 -0.096 1.00 92.19 105 CYS A N 1
ATO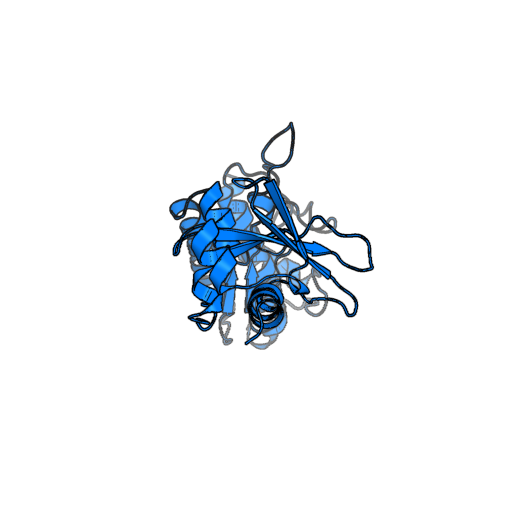M 836 C CA . CYS A 1 105 ? 8.275 10.169 0.786 1.00 92.19 105 CYS A CA 1
ATOM 837 C C . CYS A 1 105 ? 6.972 9.413 1.099 1.00 92.19 105 CYS A C 1
ATOM 839 O O . CYS A 1 105 ? 6.547 9.376 2.254 1.00 92.19 105 CYS A O 1
ATOM 841 N N . VAL A 1 106 ? 6.363 8.751 0.110 1.00 90.81 106 VAL A N 1
ATOM 842 C CA . VAL 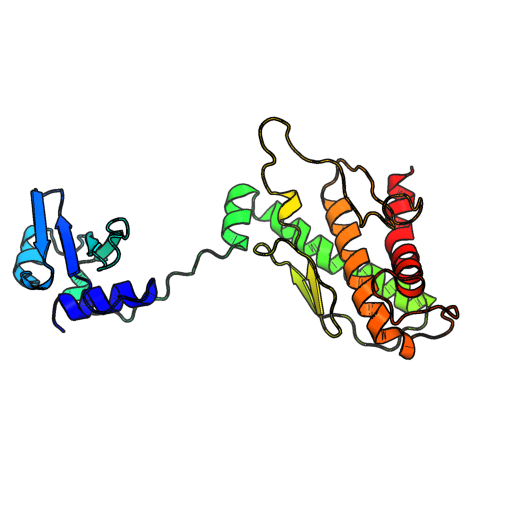A 1 106 ? 5.173 7.909 0.334 1.00 90.81 106 VAL A CA 1
ATOM 843 C C . VAL A 1 106 ? 5.504 6.728 1.243 1.00 90.81 106 VAL A C 1
ATOM 845 O O . VAL A 1 106 ? 4.772 6.453 2.192 1.00 90.81 106 VAL A O 1
ATOM 848 N N . GLU A 1 107 ? 6.613 6.036 0.979 1.00 92.94 107 GLU A N 1
ATOM 849 C CA . GLU A 1 107 ? 7.061 4.893 1.782 1.00 92.94 107 GLU A CA 1
ATOM 850 C C . GLU A 1 107 ? 7.374 5.302 3.230 1.00 92.94 107 GLU A C 1
ATOM 852 O O . GLU A 1 107 ? 6.972 4.601 4.161 1.00 92.94 107 GLU A O 1
ATOM 857 N N . ALA A 1 108 ? 8.021 6.453 3.431 1.00 94.56 108 ALA A N 1
ATOM 858 C CA . ALA A 1 108 ? 8.252 7.029 4.752 1.00 94.56 108 ALA A CA 1
ATOM 859 C C . ALA A 1 108 ? 6.928 7.371 5.448 1.00 94.56 108 ALA A C 1
ATOM 861 O O . ALA A 1 108 ? 6.692 6.905 6.560 1.00 94.56 108 ALA A O 1
ATOM 862 N N . THR A 1 109 ? 6.016 8.063 4.755 1.00 95.38 109 THR A N 1
ATOM 863 C CA . THR A 1 109 ? 4.690 8.432 5.282 1.00 95.38 109 THR A CA 1
ATOM 864 C C . THR A 1 109 ? 3.914 7.207 5.759 1.00 95.38 109 THR A C 1
ATOM 866 O O . THR A 1 109 ? 3.338 7.232 6.842 1.00 95.38 109 THR A O 1
ATOM 869 N N . VAL A 1 110 ? 3.919 6.115 4.986 1.00 95.44 110 VAL A N 1
ATOM 870 C CA . VAL A 1 110 ? 3.256 4.858 5.365 1.00 95.44 110 VAL A CA 1
ATOM 871 C C . VAL A 1 110 ? 3.794 4.317 6.692 1.00 95.44 110 VAL A C 1
ATOM 873 O O . VAL A 1 110 ? 3.007 3.949 7.564 1.00 95.44 110 VAL A O 1
ATOM 876 N N . ASN A 1 111 ? 5.117 4.272 6.857 1.00 95.88 111 ASN A N 1
ATOM 877 C CA . ASN A 1 111 ? 5.740 3.709 8.055 1.00 95.88 111 ASN A CA 1
ATOM 878 C C . ASN A 1 111 ? 5.598 4.632 9.270 1.00 95.88 111 ASN A C 1
ATOM 880 O O . ASN A 1 111 ? 5.183 4.184 10.338 1.00 95.88 111 ASN A O 1
ATOM 884 N N . GLU A 1 112 ? 5.921 5.914 9.109 1.00 96.88 112 GLU A N 1
ATOM 885 C CA . GLU A 1 112 ? 5.898 6.903 10.189 1.00 96.88 112 GLU A CA 1
ATOM 886 C C . GLU A 1 112 ? 4.479 7.124 10.711 1.00 96.88 112 GLU A C 1
ATOM 888 O O . GLU A 1 112 ? 4.258 7.133 11.922 1.00 96.88 112 GLU A O 1
ATOM 893 N N . TYR A 1 113 ? 3.497 7.227 9.811 1.00 97.50 113 TYR A N 1
ATOM 894 C CA . TYR A 1 113 ? 2.115 7.445 10.215 1.00 97.50 113 TYR A CA 1
ATOM 895 C C . TYR A 1 113 ? 1.525 6.220 10.917 1.00 97.50 113 TYR A C 1
ATOM 897 O O . TYR A 1 113 ? 0.906 6.358 11.970 1.00 97.50 113 TYR A O 1
ATOM 905 N N . ALA A 1 114 ? 1.775 5.010 10.405 1.00 97.25 114 ALA A N 1
ATOM 906 C CA . ALA A 1 114 ? 1.348 3.785 11.078 1.00 97.25 114 ALA A CA 1
ATOM 907 C C . ALA A 1 114 ? 1.980 3.647 12.474 1.00 97.25 114 ALA A C 1
ATOM 909 O O . ALA A 1 114 ? 1.289 3.277 13.424 1.00 97.25 114 ALA A O 1
ATOM 910 N N . ALA A 1 115 ? 3.268 3.978 12.617 1.00 96.62 115 ALA A N 1
ATOM 911 C CA . ALA A 1 115 ? 3.951 3.974 13.908 1.00 96.62 115 ALA A CA 1
ATOM 912 C C . ALA A 1 115 ? 3.347 4.999 14.885 1.00 96.62 115 ALA A C 1
ATOM 914 O O . ALA A 1 115 ? 3.127 4.666 16.052 1.00 96.62 115 ALA A O 1
ATOM 915 N N . SER A 1 116 ? 3.023 6.209 14.410 1.00 97.38 116 SER A N 1
ATOM 916 C CA . SER A 1 116 ? 2.340 7.235 15.215 1.00 97.38 116 SER A CA 1
ATOM 917 C C . SER A 1 116 ? 0.989 6.733 15.717 1.00 97.38 116 SER A C 1
ATOM 919 O O . SER A 1 116 ? 0.740 6.721 16.922 1.00 97.38 116 SER A O 1
ATOM 921 N N . LEU A 1 117 ? 0.157 6.219 14.808 1.00 97.75 117 LEU A N 1
ATOM 922 C CA . LEU A 1 117 ? -1.166 5.696 15.138 1.00 97.75 117 LEU A CA 1
ATOM 923 C C . LEU A 1 117 ? -1.102 4.531 16.133 1.00 97.75 117 LEU A C 1
ATOM 925 O O . LEU A 1 117 ? -1.882 4.486 17.082 1.00 97.75 117 LEU A O 1
ATOM 929 N N . MET A 1 118 ? -0.155 3.603 15.962 1.00 97.12 118 MET A N 1
ATOM 930 C CA . MET A 1 118 ? 0.052 2.505 16.911 1.00 97.12 118 MET A CA 1
ATOM 931 C C . MET A 1 118 ? 0.499 3.003 18.286 1.00 97.12 118 MET A C 1
ATOM 933 O O . MET A 1 118 ? 0.040 2.479 19.304 1.00 97.12 118 MET A O 1
ATOM 937 N N . SER A 1 119 ? 1.372 4.013 18.334 1.00 96.25 119 SER A N 1
ATOM 938 C CA . SER A 1 119 ? 1.809 4.633 19.586 1.00 96.25 119 SER A CA 1
ATOM 939 C C . SER A 1 119 ? 0.634 5.277 20.324 1.00 96.25 119 SER A C 1
ATOM 941 O O . SER A 1 119 ? 0.424 5.003 21.507 1.00 96.25 119 SER A O 1
ATOM 943 N N . GLU A 1 120 ? -0.175 6.072 19.625 1.00 95.12 120 GLU A N 1
ATOM 944 C CA . GLU A 1 120 ? -1.368 6.707 20.189 1.00 95.12 120 GLU A CA 1
ATOM 945 C C . GLU A 1 120 ? -2.395 5.670 20.650 1.00 95.12 120 GLU A C 1
ATOM 947 O O . GLU A 1 120 ? -2.878 5.734 21.784 1.00 95.12 120 GLU A O 1
ATOM 952 N N . TYR A 1 121 ? -2.680 4.667 19.817 1.00 95.25 121 TYR A N 1
ATOM 953 C CA . TYR A 1 121 ? -3.611 3.591 20.147 1.00 95.25 121 TYR A CA 1
ATOM 954 C C . TYR A 1 121 ? -3.162 2.813 21.390 1.00 95.25 121 TYR A C 1
ATOM 956 O O . TYR A 1 121 ? -3.965 2.539 22.285 1.00 95.25 121 TYR A O 1
ATOM 964 N N . ARG A 1 122 ? -1.863 2.506 21.496 1.00 95.25 122 ARG A N 1
ATOM 965 C CA . ARG A 1 122 ? -1.281 1.839 22.668 1.00 95.25 122 ARG A CA 1
ATOM 966 C C . ARG A 1 122 ? -1.455 2.664 23.936 1.00 95.25 122 ARG A C 1
ATOM 968 O O . ARG A 1 122 ? -1.812 2.096 24.964 1.00 95.25 122 ARG A O 1
ATOM 975 N N . GLN A 1 123 ? -1.235 3.972 23.865 1.00 93.31 123 GLN A N 1
ATOM 976 C CA . GLN A 1 123 ? -1.413 4.863 25.012 1.00 93.31 123 GLN A CA 1
ATOM 977 C C . GLN A 1 123 ? -2.877 4.935 25.465 1.00 93.31 123 GLN A C 1
ATOM 979 O O . GLN A 1 123 ? -3.139 4.910 26.665 1.00 93.31 123 GLN A O 1
ATOM 984 N N . HIS A 1 124 ? -3.826 4.978 24.527 1.00 93.25 124 HIS A N 1
ATOM 98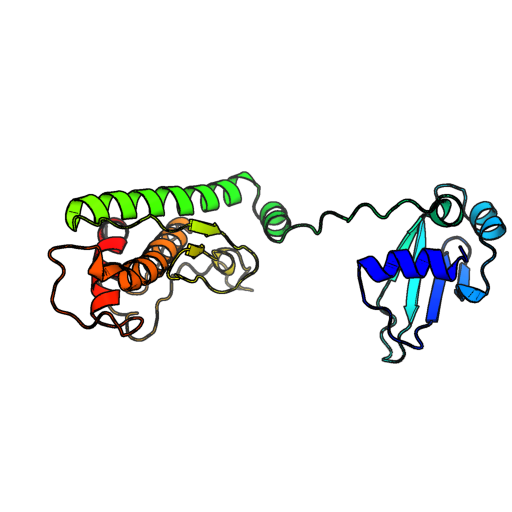5 C CA . HIS A 1 124 ? -5.247 5.147 24.844 1.00 93.25 124 HIS A CA 1
ATOM 986 C C . HIS A 1 124 ? -5.938 3.847 25.279 1.00 93.25 124 HIS A C 1
ATOM 988 O O . HIS A 1 124 ? -6.760 3.870 26.191 1.00 93.25 124 HIS A O 1
ATOM 994 N N . TYR A 1 125 ? -5.604 2.715 24.652 1.00 94.44 125 TYR A N 1
ATOM 995 C CA . TYR A 1 125 ? -6.306 1.434 24.841 1.00 94.44 125 TYR A CA 1
ATOM 996 C C . TYR A 1 125 ? -5.447 0.349 25.496 1.00 94.44 125 TYR A C 1
ATOM 998 O O . TYR A 1 125 ? -5.833 -0.824 25.538 1.00 94.44 125 TYR A O 1
ATOM 1006 N N . ASN A 1 126 ? -4.272 0.733 26.005 1.00 93.69 126 ASN A N 1
ATOM 1007 C CA . ASN A 1 126 ? -3.318 -0.142 26.682 1.00 93.69 126 ASN A CA 1
ATO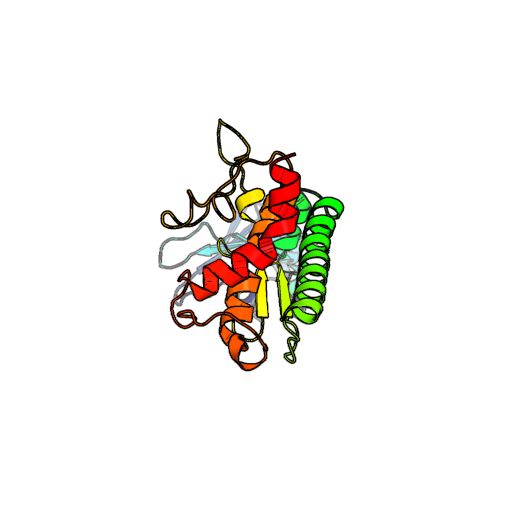M 1008 C C . ASN A 1 126 ? -3.000 -1.420 25.880 1.00 93.69 126 ASN A C 1
ATOM 1010 O O . ASN A 1 126 ? -2.926 -2.515 26.439 1.00 93.69 126 ASN A O 1
ATOM 1014 N N . TYR A 1 127 ? -2.853 -1.286 24.559 1.00 95.31 127 TYR A N 1
ATOM 1015 C CA . TYR A 1 127 ? -2.605 -2.403 23.649 1.00 95.31 127 TYR A CA 1
ATOM 1016 C C . TYR A 1 127 ? -1.279 -3.116 23.963 1.00 95.31 127 TYR A C 1
ATOM 1018 O O . TYR A 1 127 ? -0.205 -2.520 23.860 1.00 95.31 127 TYR A O 1
ATOM 1026 N N . GLN A 1 128 ? -1.353 -4.405 24.305 1.00 94.12 128 GLN A N 1
ATOM 1027 C CA . GLN A 1 128 ? -0.195 -5.234 24.689 1.00 94.12 128 GLN A CA 1
ATOM 1028 C C . GLN A 1 128 ? 0.363 -6.095 23.545 1.00 94.12 128 GLN A C 1
ATOM 1030 O O . GLN A 1 128 ? 1.244 -6.927 23.762 1.00 94.12 128 GLN A O 1
ATOM 1035 N N . GLY A 1 129 ? -0.175 -5.952 22.335 1.00 92.94 129 GLY A N 1
ATOM 1036 C CA . GLY A 1 129 ? 0.262 -6.724 21.180 1.00 92.94 129 GLY A CA 1
ATOM 1037 C C . GLY A 1 129 ? 1.494 -6.174 20.476 1.00 92.94 129 GLY A C 1
ATOM 1038 O O . GLY A 1 129 ? 1.962 -5.062 20.737 1.00 92.94 129 GLY A O 1
ATOM 1039 N N . SER A 1 130 ? 1.989 -6.964 19.525 1.00 92.94 130 SER A N 1
ATOM 1040 C CA . SER A 1 130 ? 3.031 -6.542 18.592 1.00 92.94 130 SER A CA 1
ATOM 1041 C C . SER A 1 130 ? 2.489 -5.569 17.547 1.00 92.94 130 SER A C 1
ATOM 1043 O O . SER A 1 130 ? 1.308 -5.617 17.193 1.00 92.94 130 SER A O 1
ATOM 1045 N N . ASP A 1 131 ? 3.380 -4.741 17.009 1.00 93.81 131 ASP A N 1
ATOM 1046 C CA . ASP A 1 131 ? 3.087 -3.894 15.854 1.00 93.81 131 ASP A CA 1
ATOM 1047 C C . ASP A 1 131 ? 3.034 -4.737 14.565 1.00 93.81 131 ASP A C 1
ATOM 1049 O O . ASP A 1 131 ? 3.716 -5.768 14.472 1.00 93.81 131 ASP A O 1
ATOM 1053 N N . PRO A 1 132 ? 2.232 -4.334 13.563 1.00 93.94 132 PRO A N 1
ATOM 1054 C CA . PRO A 1 132 ? 2.200 -5.027 12.285 1.00 93.94 132 PRO A CA 1
ATOM 1055 C C . PRO A 1 132 ? 3.513 -4.842 11.523 1.00 93.94 132 PRO A C 1
ATOM 1057 O O . PRO A 1 132 ? 4.149 -3.791 11.569 1.00 93.94 132 PRO A O 1
ATOM 1060 N N . ILE A 1 133 ? 3.877 -5.838 10.716 1.00 92.50 133 ILE A N 1
ATOM 1061 C CA . ILE A 1 133 ? 4.883 -5.638 9.667 1.00 92.50 133 ILE A CA 1
ATOM 1062 C C . ILE A 1 133 ? 4.234 -4.822 8.546 1.00 92.50 133 ILE A C 1
ATOM 1064 O O . ILE A 1 133 ? 3.263 -5.272 7.944 1.00 92.50 133 ILE A O 1
ATOM 1068 N N . ILE A 1 134 ? 4.779 -3.651 8.231 1.00 92.81 134 ILE A N 1
ATOM 1069 C CA . ILE A 1 134 ? 4.219 -2.764 7.206 1.00 92.81 134 ILE A CA 1
ATOM 1070 C C . ILE A 1 134 ? 4.957 -2.969 5.885 1.00 92.81 134 ILE A C 1
ATOM 1072 O O . ILE A 1 134 ? 6.187 -3.064 5.848 1.00 92.81 134 ILE A O 1
ATOM 1076 N N . ARG A 1 135 ? 4.212 -3.069 4.781 1.00 89.50 135 ARG A N 1
ATOM 1077 C CA . ARG A 1 135 ? 4.780 -3.214 3.435 1.00 89.50 135 ARG A CA 1
ATOM 1078 C C . ARG A 1 135 ? 4.071 -2.311 2.440 1.00 89.50 135 ARG A C 1
ATOM 1080 O O . ARG A 1 135 ? 2.861 -2.413 2.271 1.00 89.50 135 ARG A O 1
ATOM 1087 N N . THR A 1 136 ? 4.832 -1.521 1.696 1.00 89.56 136 THR A N 1
ATOM 1088 C CA . THR A 1 136 ? 4.307 -0.807 0.528 1.00 89.56 136 THR A CA 1
ATOM 1089 C C . THR A 1 136 ? 4.425 -1.702 -0.703 1.00 89.56 136 THR A C 1
ATOM 1091 O O . THR A 1 136 ? 5.511 -2.198 -1.014 1.00 89.56 136 THR A O 1
ATOM 1094 N N . LYS A 1 137 ? 3.315 -1.944 -1.407 1.00 86.62 137 LYS A N 1
ATOM 1095 C CA . LYS A 1 137 ? 3.305 -2.710 -2.662 1.00 86.62 137 LYS A CA 1
ATOM 1096 C C . LYS A 1 137 ? 2.783 -1.860 -3.809 1.00 86.62 137 LYS A C 1
ATOM 1098 O O . LYS A 1 137 ? 1.603 -1.538 -3.877 1.00 86.62 137 LYS A O 1
ATOM 1103 N N . TRP A 1 138 ? 3.667 -1.599 -4.763 1.00 81.38 138 TRP A N 1
ATOM 1104 C CA . TRP A 1 138 ? 3.393 -0.820 -5.972 1.00 81.38 138 TRP A CA 1
ATOM 1105 C C . TRP A 1 138 ? 2.833 -1.649 -7.147 1.00 81.38 138 TRP A C 1
ATOM 1107 O O . TRP A 1 138 ? 2.715 -1.135 -8.247 1.00 81.38 138 TRP A O 1
ATOM 1117 N N . GLN A 1 139 ? 2.544 -2.944 -6.948 1.00 71.19 139 GLN A N 1
ATOM 1118 C CA . GLN A 1 139 ? 2.049 -3.857 -8.000 1.00 71.19 139 GLN A CA 1
ATOM 1119 C C . GLN A 1 139 ? 0.555 -4.186 -7.876 1.00 71.19 139 GLN A C 1
ATOM 1121 O O . GLN A 1 139 ? -0.056 -4.683 -8.816 1.00 71.19 139 GLN A O 1
ATOM 1126 N N . THR A 1 140 ? -0.008 -4.026 -6.685 1.00 65.81 140 THR A N 1
ATOM 1127 C CA . THR A 1 140 ? -1.369 -4.460 -6.375 1.00 65.81 140 THR A CA 1
ATOM 1128 C C . THR A 1 140 ? -2.343 -3.297 -6.541 1.00 65.81 140 THR A C 1
ATOM 1130 O O . THR A 1 140 ? -1.946 -2.144 -6.456 1.00 65.81 140 THR A O 1
ATOM 1133 N N . ALA A 1 141 ? -3.619 -3.586 -6.784 1.00 65.69 141 ALA A N 1
ATOM 1134 C CA . ALA A 1 141 ? -4.667 -2.560 -6.772 1.00 65.69 141 ALA A CA 1
ATOM 1135 C C . ALA A 1 141 ? -5.254 -2.344 -5.365 1.00 65.69 141 ALA A C 1
ATOM 1137 O O . ALA A 1 141 ? -6.021 -1.413 -5.141 1.00 65.69 141 ALA A O 1
ATOM 1138 N N . HIS A 1 142 ? -4.925 -3.228 -4.418 1.00 73.19 142 HIS A N 1
ATOM 1139 C CA . HIS A 1 142 ? -5.601 -3.303 -3.130 1.00 73.19 142 HIS A CA 1
ATOM 1140 C C . HIS A 1 142 ? -4.607 -3.316 -1.977 1.00 73.19 142 HIS A C 1
ATOM 1142 O O . HIS A 1 142 ? -3.592 -4.020 -2.010 1.00 73.19 142 HIS A O 1
ATOM 1148 N N . SER A 1 143 ? -4.941 -2.536 -0.958 1.00 81.94 143 SER A N 1
ATOM 1149 C CA . SER A 1 143 ? -4.352 -2.621 0.370 1.00 81.94 143 SER A CA 1
ATOM 1150 C C . SER A 1 143 ? -4.999 -3.777 1.149 1.00 81.94 143 SER A C 1
ATOM 1152 O O . SER A 1 143 ? -6.044 -4.300 0.753 1.00 81.94 143 SER A O 1
ATOM 1154 N N . TRP A 1 144 ? -4.323 -4.256 2.193 1.00 84.88 144 TRP A N 1
ATOM 1155 C CA . TRP A 1 144 ? -4.818 -5.359 3.015 1.00 84.88 144 TRP A CA 1
ATOM 1156 C C . TRP A 1 144 ? -4.202 -5.359 4.412 1.00 84.88 144 TRP A C 1
ATOM 1158 O O . TRP A 1 144 ? -2.979 -5.379 4.550 1.00 84.88 144 TRP A O 1
ATOM 1168 N N . GLY A 1 145 ? -5.043 -5.424 5.439 1.00 78.25 145 GLY A N 1
ATOM 1169 C CA . GLY A 1 145 ? -4.658 -5.648 6.823 1.00 78.25 145 GLY A CA 1
ATOM 1170 C C . GLY A 1 145 ? -4.910 -7.091 7.244 1.00 78.25 145 GLY A C 1
ATOM 1171 O O . GLY A 1 145 ? -6.047 -7.570 7.205 1.00 78.25 145 GLY A O 1
ATOM 1172 N N . GLY A 1 146 ? -3.851 -7.779 7.669 1.00 81.94 146 GLY A N 1
ATOM 1173 C CA . GLY A 1 146 ? -3.860 -9.156 8.150 1.00 81.94 146 GLY A CA 1
ATOM 1174 C C . GLY A 1 146 ? -3.692 -9.292 9.660 1.00 81.94 146 GLY A C 1
ATOM 1175 O O . GLY A 1 146 ? -3.752 -8.326 10.409 1.00 81.94 146 GLY A O 1
ATOM 1176 N N . GLY A 1 147 ? -3.459 -10.524 10.125 1.00 83.94 147 GLY A N 1
ATOM 1177 C CA . GLY A 1 147 ? -3.158 -10.812 11.536 1.00 83.94 147 GLY A CA 1
ATOM 1178 C C . GLY A 1 147 ? -1.686 -10.621 11.928 1.00 83.94 147 GLY A C 1
ATOM 1179 O O . GLY A 1 147 ? -1.342 -10.787 13.087 1.00 83.94 147 GLY A O 1
ATOM 1180 N N . ARG A 1 148 ? -0.794 -10.314 10.984 1.00 88.19 148 ARG A N 1
ATOM 1181 C CA . ARG A 1 148 ? 0.647 -10.131 11.246 1.00 88.19 148 ARG A CA 1
ATOM 1182 C C . ARG A 1 148 ? 1.211 -8.895 10.559 1.00 88.19 148 ARG A C 1
ATOM 1184 O O . ARG A 1 148 ? 2.165 -8.292 11.043 1.00 88.19 148 ARG A O 1
ATOM 1191 N N . ASP A 1 149 ? 0.665 -8.562 9.405 1.00 89.44 149 ASP A N 1
ATOM 1192 C CA . ASP A 1 149 ? 1.178 -7.531 8.528 1.00 89.44 149 ASP A CA 1
ATOM 1193 C C . ASP A 1 149 ? 0.046 -6.707 7.930 1.00 89.44 149 ASP A C 1
ATOM 1195 O O . ASP A 1 149 ? -1.097 -7.161 7.842 1.00 89.44 149 ASP A O 1
ATOM 1199 N N . ILE A 1 150 ? 0.394 -5.495 7.511 1.00 90.75 150 ILE A N 1
ATOM 1200 C CA . ILE A 1 150 ? -0.446 -4.671 6.653 1.00 90.75 150 ILE A CA 1
ATOM 1201 C C . ILE A 1 150 ? 0.316 -4.370 5.364 1.00 90.75 150 ILE A C 1
ATOM 1203 O O . ILE A 1 150 ? 1.525 -4.119 5.358 1.00 90.75 150 ILE A O 1
ATOM 1207 N N . THR A 1 151 ? -0.398 -4.414 4.250 1.00 90.19 151 THR A N 1
ATOM 1208 C CA . THR A 1 151 ? 0.092 -4.029 2.933 1.00 90.19 151 THR A CA 1
ATOM 1209 C C . THR A 1 151 ? -0.645 -2.774 2.494 1.00 90.19 151 THR A C 1
ATOM 1211 O O . THR A 1 151 ? -1.868 -2.793 2.401 1.00 90.19 151 THR A O 1
ATOM 1214 N N . ILE A 1 152 ? 0.095 -1.715 2.172 1.00 91.44 152 ILE A N 1
ATOM 1215 C CA . ILE A 1 152 ? -0.456 -0.484 1.602 1.00 91.44 152 ILE A CA 1
ATOM 1216 C C . ILE A 1 152 ? -0.111 -0.433 0.125 1.00 91.44 152 ILE A C 1
ATOM 1218 O O . ILE A 1 152 ? 1.052 -0.577 -0.268 1.00 91.44 152 ILE A O 1
ATOM 1222 N N . SER A 1 153 ? -1.132 -0.235 -0.699 1.00 88.12 153 SER A N 1
ATOM 1223 C CA . SER A 1 153 ? -0.989 -0.160 -2.140 1.00 88.12 153 SER A CA 1
ATOM 1224 C C . SER A 1 153 ? -1.441 1.204 -2.655 1.00 88.12 153 SER A C 1
ATOM 1226 O O . SER A 1 153 ? -2.596 1.378 -3.033 1.00 88.12 153 SER A O 1
ATOM 1228 N N . PRO A 1 154 ? -0.536 2.199 -2.670 1.00 81.31 154 PRO A N 1
ATOM 1229 C CA . PRO A 1 154 ? -0.863 3.550 -3.114 1.00 81.31 154 PRO A CA 1
ATOM 1230 C C . PRO A 1 154 ? -0.912 3.673 -4.645 1.00 81.31 154 PRO A C 1
ATOM 1232 O O . PRO A 1 154 ? -1.043 4.778 -5.150 1.00 81.31 154 PRO A O 1
ATOM 1235 N N . TYR A 1 155 ? -0.780 2.567 -5.388 1.00 75.62 155 TYR A N 1
ATOM 1236 C CA . TYR A 1 155 ? -0.619 2.553 -6.843 1.00 75.62 155 TYR A CA 1
ATOM 1237 C C . TYR A 1 155 ? -1.715 3.338 -7.579 1.00 75.62 155 TYR A C 1
ATOM 1239 O O . TYR A 1 155 ? -1.391 4.166 -8.424 1.00 75.62 155 TYR A O 1
ATOM 1247 N N . TYR A 1 156 ? -2.980 3.181 -7.178 1.00 70.06 156 TYR A N 1
ATOM 1248 C CA . TYR A 1 156 ? -4.116 3.886 -7.787 1.00 70.06 156 TYR A CA 1
ATOM 1249 C C . TYR A 1 156 ? -4.045 5.420 -7.650 1.00 70.06 156 TYR A C 1
ATOM 1251 O O . TYR A 1 156 ? -4.641 6.134 -8.445 1.00 70.06 156 TYR A O 1
ATOM 1259 N N . LEU A 1 157 ? -3.295 5.957 -6.676 1.00 70.00 157 LEU A N 1
ATOM 1260 C CA . LEU A 1 157 ? -3.079 7.409 -6.531 1.00 70.00 157 LEU A CA 1
ATOM 1261 C C . LEU A 1 157 ? -2.144 7.979 -7.609 1.00 70.00 157 LEU A C 1
ATOM 1263 O O . LEU A 1 157 ? -1.990 9.198 -7.726 1.00 70.00 157 LEU A O 1
ATOM 1267 N N . TYR A 1 158 ? -1.478 7.091 -8.345 1.00 67.75 158 TYR A N 1
ATOM 1268 C CA . TYR A 1 158 ? -0.462 7.393 -9.344 1.00 67.75 158 TYR A CA 1
ATOM 1269 C C . TYR A 1 158 ? -0.769 6.746 -10.702 1.00 67.75 158 TYR A C 1
ATOM 1271 O O . TYR A 1 158 ? -0.000 6.928 -11.644 1.00 67.75 158 TYR A O 1
ATOM 1279 N N . GLU A 1 159 ? -1.891 6.031 -10.835 1.00 64.38 159 GLU A N 1
ATOM 1280 C CA . GLU A 1 159 ? -2.429 5.684 -12.147 1.00 64.38 159 GLU A CA 1
ATOM 1281 C C . GLU A 1 159 ? -2.922 6.967 -12.831 1.00 64.38 159 GLU A C 1
ATOM 1283 O O . GLU A 1 159 ? -3.645 7.773 -12.244 1.00 64.38 159 GLU A O 1
ATOM 1288 N N . ASN A 1 160 ? -2.494 7.181 -14.078 1.00 53.50 160 ASN A N 1
ATOM 1289 C CA . ASN A 1 160 ? -3.045 8.239 -14.914 1.00 53.50 160 ASN A CA 1
ATOM 1290 C C . ASN A 1 160 ? -4.509 7.887 -15.211 1.00 53.50 160 ASN A C 1
ATOM 1292 O O . ASN A 1 160 ? -4.785 7.095 -16.112 1.00 53.50 160 ASN A O 1
ATOM 1296 N N . GLU A 1 161 ? -5.451 8.477 -14.477 1.00 48.47 161 GLU A N 1
ATOM 1297 C CA . GLU A 1 161 ? -6.802 8.643 -15.010 1.00 48.47 161 GLU A CA 1
ATOM 1298 C C . GLU A 1 161 ? -6.687 9.460 -16.306 1.00 48.47 161 GLU A C 1
ATOM 1300 O O . GLU A 1 161 ? -5.852 10.359 -16.386 1.00 48.47 161 GLU A O 1
ATOM 1305 N N . GLY A 1 162 ? -7.450 9.082 -17.337 1.00 50.00 162 GLY A N 1
ATOM 1306 C CA . GLY A 1 162 ? -7.379 9.639 -18.691 1.00 50.00 162 GLY A CA 1
ATOM 1307 C C . GLY A 1 162 ? -7.657 11.148 -18.795 1.00 50.00 162 GLY A C 1
ATOM 1308 O O . GLY A 1 162 ? -7.211 11.953 -17.990 1.00 50.00 162 GLY A O 1
ATOM 1309 N N . GLU A 1 163 ? -8.391 11.561 -19.828 1.00 36.44 163 GLU A N 1
ATOM 1310 C CA . GLU A 1 163 ? -8.533 12.953 -20.312 1.00 36.44 163 GLU A CA 1
ATOM 1311 C C . GLU A 1 163 ? -8.979 14.020 -19.269 1.00 36.44 163 GLU A C 1
ATOM 1313 O O . GLU A 1 163 ? -8.959 15.210 -19.571 1.00 36.44 163 GLU A O 1
ATOM 1318 N N . TYR A 1 164 ? -9.312 13.630 -18.029 1.00 36.41 164 TYR A N 1
ATOM 1319 C CA . TYR A 1 164 ? -9.775 14.504 -16.940 1.00 36.41 164 TYR A CA 1
ATOM 1320 C C . TYR A 1 164 ? -8.996 14.416 -15.611 1.00 36.41 164 TYR A C 1
ATOM 1322 O O . TYR A 1 164 ? -9.475 14.927 -14.602 1.00 36.41 164 TYR A O 1
ATOM 1330 N N . GLY A 1 165 ? -7.771 13.883 -15.605 1.00 47.34 165 GLY A N 1
ATOM 1331 C CA . GLY A 1 165 ? -6.800 14.137 -14.533 1.00 47.34 165 GLY A CA 1
ATOM 1332 C C . GLY A 1 165 ? -7.102 13.527 -13.155 1.00 47.34 165 GLY A C 1
ATOM 1333 O O . GLY A 1 165 ? -8.053 12.790 -12.946 1.00 47.34 165 GLY A O 1
ATOM 1334 N N . PHE A 1 166 ? -6.199 13.819 -12.217 1.00 52.12 166 PHE A N 1
ATOM 1335 C CA . PHE A 1 166 ? -6.119 13.298 -10.849 1.00 52.12 166 PHE A CA 1
ATOM 1336 C C . PHE A 1 166 ? -7.464 13.266 -10.090 1.00 52.12 166 PHE A C 1
ATOM 1338 O O . PHE A 1 166 ? -8.065 14.315 -9.851 1.00 52.12 166 PHE A O 1
ATOM 1345 N N . SER A 1 167 ? -7.889 12.086 -9.612 1.00 61.12 167 SER A N 1
ATOM 1346 C CA . SER A 1 167 ? -9.014 11.993 -8.675 1.00 61.12 167 SER A CA 1
ATOM 1347 C C . SER A 1 167 ? -8.592 12.502 -7.296 1.00 61.12 167 SER A C 1
ATOM 1349 O O . SER A 1 167 ? -7.950 11.809 -6.506 1.00 61.12 167 SER A O 1
ATOM 1351 N N . TYR A 1 168 ? -9.028 13.721 -6.984 1.00 74.69 168 TYR A N 1
ATOM 1352 C CA . TYR A 1 168 ? -8.963 14.326 -5.651 1.00 74.69 168 TYR A CA 1
ATOM 1353 C C . TYR A 1 168 ? -9.772 13.563 -4.597 1.00 74.69 168 TYR A C 1
ATOM 1355 O O . TYR A 1 168 ? -9.794 13.981 -3.451 1.00 74.69 168 TYR A O 1
ATOM 1363 N N . ASN A 1 169 ? -10.472 12.485 -4.960 1.00 82.69 169 ASN A N 1
ATOM 1364 C CA . ASN A 1 169 ? -11.424 11.810 -4.091 1.00 82.69 169 ASN A CA 1
ATOM 1365 C C . ASN A 1 169 ? -10.853 10.496 -3.562 1.00 82.69 169 ASN A C 1
ATOM 1367 O O . ASN A 1 169 ? -10.622 9.552 -4.323 1.00 82.69 169 ASN A O 1
ATOM 1371 N N . PHE A 1 170 ? -10.704 10.408 -2.246 1.00 86.44 170 P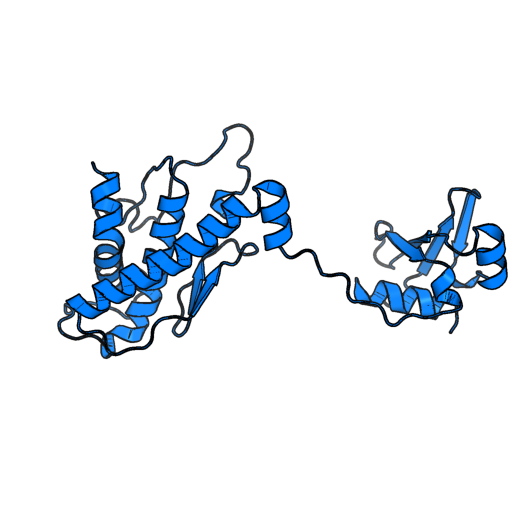HE A N 1
ATOM 1372 C CA . PHE A 1 170 ? -10.563 9.140 -1.551 1.00 86.44 170 PHE A CA 1
ATOM 1373 C C . PHE A 1 170 ? -11.947 8.507 -1.387 1.00 86.44 170 PHE A C 1
ATOM 1375 O O . PHE A 1 170 ? -12.845 9.134 -0.824 1.00 86.44 170 PHE A O 1
ATOM 1382 N N . ARG A 1 171 ? -12.123 7.279 -1.889 1.00 85.31 171 ARG A N 1
ATOM 1383 C CA . ARG A 1 171 ? -13.396 6.551 -1.829 1.00 85.31 171 ARG A CA 1
ATOM 1384 C C . ARG A 1 171 ? -13.336 5.403 -0.836 1.00 85.31 171 ARG A C 1
ATOM 1386 O O . ARG A 1 171 ? -12.515 4.503 -0.984 1.00 85.31 171 ARG A O 1
ATOM 1393 N N . GLU A 1 172 ? -14.266 5.414 0.103 1.00 86.88 172 GLU A N 1
ATOM 1394 C CA . GLU A 1 172 ? -14.538 4.313 1.016 1.00 86.88 172 GLU A CA 1
ATOM 1395 C C . GLU A 1 172 ? -15.681 3.416 0.524 1.00 86.88 172 GLU A C 1
ATOM 1397 O O . GLU A 1 172 ? -16.350 3.680 -0.481 1.00 86.88 172 GLU A O 1
ATOM 1402 N N . TYR A 1 173 ? -15.911 2.313 1.238 1.00 79.31 173 TYR A N 1
ATOM 1403 C CA . TYR A 1 173 ? -17.019 1.410 0.934 1.00 79.31 173 TYR A CA 1
ATOM 1404 C C . TYR A 1 173 ? -18.372 2.119 1.054 1.00 79.31 173 TYR A C 1
ATOM 1406 O O . TYR A 1 173 ? -18.623 2.858 1.999 1.00 79.31 173 TYR A O 1
ATOM 1414 N N . TYR A 1 174 ? -19.302 1.797 0.151 1.00 84.94 174 TYR A N 1
ATOM 1415 C CA . TYR A 1 174 ? -20.630 2.426 0.062 1.00 84.94 174 TYR A CA 1
ATOM 1416 C C . TYR A 1 174 ? -21.379 2.574 1.402 1.00 84.94 174 TYR A C 1
ATOM 1418 O O . TYR A 1 174 ? -22.082 3.555 1.620 1.00 84.94 174 TYR A O 1
ATOM 1426 N N . HIS A 1 175 ? -21.240 1.605 2.308 1.00 82.00 175 HIS A N 1
ATOM 1427 C CA . HIS A 1 175 ? -21.950 1.587 3.590 1.00 82.00 175 HIS A CA 1
ATOM 1428 C C . HIS A 1 175 ? -21.296 2.442 4.694 1.00 82.00 175 HIS A C 1
ATOM 1430 O O . HIS A 1 175 ? -21.908 2.626 5.741 1.00 82.00 175 HIS A O 1
ATOM 1436 N N . ILE A 1 176 ? -20.086 2.959 4.467 1.00 88.69 176 ILE A N 1
ATOM 1437 C CA . ILE A 1 176 ? -19.369 3.903 5.346 1.00 88.69 176 ILE A CA 1
ATOM 1438 C C . ILE A 1 176 ? -19.044 5.229 4.642 1.00 88.69 176 ILE A C 1
ATOM 1440 O O . ILE A 1 176 ? -18.691 6.193 5.302 1.00 88.69 176 ILE A O 1
ATOM 1444 N N . ASP A 1 177 ? -19.213 5.303 3.321 1.00 87.62 177 ASP A N 1
ATOM 1445 C CA . ASP A 1 177 ? -18.921 6.457 2.459 1.00 87.62 177 ASP A CA 1
ATOM 1446 C C . ASP A 1 177 ? -19.454 7.792 2.998 1.00 87.62 177 ASP A C 1
ATOM 1448 O O . ASP A 1 177 ? -18.780 8.811 2.901 1.00 87.62 177 ASP A O 1
ATOM 1452 N N . ARG A 1 178 ? -20.650 7.772 3.599 1.00 87.19 178 ARG A N 1
ATOM 1453 C CA . ARG A 1 178 ? -21.345 8.960 4.121 1.00 87.19 178 ARG A CA 1
ATOM 1454 C C . ARG A 1 178 ? -21.104 9.235 5.602 1.00 87.19 178 ARG A C 1
ATOM 1456 O O . ARG A 1 178 ? -21.726 10.141 6.153 1.00 87.19 178 ARG A O 1
ATOM 1463 N N . ASP A 1 179 ? -20.284 8.429 6.261 1.00 90.94 179 ASP A N 1
ATOM 1464 C CA . ASP A 1 179 ? -19.951 8.653 7.658 1.00 90.94 179 ASP A CA 1
ATOM 1465 C C . ASP A 1 179 ? -19.098 9.932 7.777 1.00 90.94 179 ASP A C 1
ATOM 1467 O O . ASP A 1 179 ? -18.065 10.031 7.116 1.00 90.94 179 ASP A O 1
ATOM 1471 N N . PRO A 1 180 ? -19.496 10.920 8.592 1.00 88.06 180 PRO A N 1
ATOM 1472 C CA . PRO A 1 180 ? -18.771 12.187 8.687 1.00 88.06 180 PRO A CA 1
ATOM 1473 C C . PRO A 1 180 ? -17.379 12.047 9.325 1.00 88.06 180 PRO A C 1
ATOM 1475 O O . PRO A 1 180 ? -16.540 12.928 9.159 1.00 88.06 180 PRO A O 1
ATOM 1478 N N . GLU A 1 181 ? -17.122 10.959 10.055 1.00 90.94 181 GLU A N 1
ATOM 1479 C CA . GLU A 1 181 ? -15.874 10.726 10.782 1.00 90.94 181 GLU A CA 1
ATOM 1480 C C . GLU A 1 181 ? -14.931 9.742 10.098 1.00 90.94 181 GLU A C 1
ATOM 1482 O O . GLU A 1 181 ? -13.768 9.682 10.486 1.00 90.94 181 GLU A O 1
ATOM 1487 N N . ILE A 1 182 ? -15.387 8.938 9.137 1.00 93.75 182 ILE A N 1
ATOM 1488 C CA . ILE A 1 182 ? -14.537 7.948 8.445 1.00 93.75 182 ILE A CA 1
ATOM 1489 C C . ILE A 1 182 ? -14.842 7.780 6.961 1.00 93.75 182 ILE A C 1
ATOM 1491 O O . ILE A 1 182 ? -14.116 7.054 6.289 1.00 93.75 182 ILE A O 1
ATOM 1495 N N . GLY A 1 183 ? -15.872 8.441 6.443 1.00 90.06 183 GLY A N 1
ATOM 1496 C CA . GLY A 1 183 ? -16.298 8.313 5.060 1.00 90.06 183 GLY A CA 1
ATOM 1497 C C . GLY A 1 183 ? -15.311 8.879 4.045 1.00 90.06 183 GLY A C 1
ATOM 1498 O O . GLY A 1 183 ? -14.186 9.295 4.360 1.00 90.06 183 GLY A O 1
ATOM 1499 N N . SER A 1 184 ? -15.761 8.870 2.796 1.00 91.69 184 SER A N 1
ATOM 1500 C CA . SER A 1 184 ? -15.012 9.402 1.663 1.00 91.69 184 SER A CA 1
ATOM 1501 C C . SER A 1 184 ? -14.763 10.896 1.820 1.00 91.69 184 SER A C 1
ATOM 1503 O O . SER A 1 184 ? -15.557 11.619 2.419 1.00 91.69 184 SER A O 1
ATOM 1505 N N . PHE A 1 185 ? -13.665 11.375 1.249 1.00 91.50 185 PHE A N 1
ATOM 1506 C CA . PHE A 1 185 ? -13.300 12.787 1.306 1.00 91.50 185 PHE A CA 1
ATOM 1507 C C . PHE A 1 185 ? -12.548 13.205 0.050 1.00 91.50 185 PHE A C 1
ATOM 1509 O O . PHE A 1 185 ? -12.039 12.364 -0.696 1.00 91.50 185 PHE A O 1
ATOM 1516 N N . SER A 1 186 ? -12.450 14.515 -0.156 1.00 89.25 186 SER A N 1
ATOM 1517 C CA . SER A 1 186 ? -11.613 15.088 -1.201 1.00 89.25 186 SER A CA 1
ATOM 1518 C C . SER A 1 186 ? -10.372 15.736 -0.586 1.00 89.25 186 SER A C 1
ATOM 1520 O O . SER A 1 186 ? -10.501 16.511 0.357 1.00 89.25 186 SER A O 1
ATOM 1522 N N . SER A 1 187 ? -9.181 15.456 -1.113 1.00 87.44 187 SER A N 1
ATOM 1523 C CA . SER A 1 187 ? -7.956 16.183 -0.771 1.00 87.44 187 SER A CA 1
ATOM 1524 C C . SER A 1 187 ? -7.075 16.399 -1.998 1.00 87.44 187 SER A C 1
ATOM 1526 O O . SER A 1 187 ? -6.963 15.556 -2.889 1.00 87.44 187 SER A O 1
ATOM 1528 N N . ILE A 1 188 ? -6.431 17.565 -2.042 1.00 83.94 188 ILE A N 1
ATOM 1529 C CA . ILE A 1 188 ? -5.379 17.867 -3.019 1.00 83.94 188 ILE A CA 1
ATOM 1530 C C . ILE A 1 188 ? -4.048 17.208 -2.650 1.00 83.94 188 ILE A C 1
ATOM 1532 O O . ILE A 1 188 ? -3.200 17.015 -3.522 1.00 83.94 188 ILE A O 1
ATOM 1536 N N . ASP A 1 189 ? -3.866 16.850 -1.377 1.00 87.31 189 ASP A N 1
ATOM 1537 C CA . ASP A 1 189 ? -2.670 16.180 -0.889 1.00 87.31 189 ASP A CA 1
ATOM 1538 C C . ASP A 1 189 ? -2.846 14.657 -0.966 1.00 87.31 189 ASP A C 1
ATOM 1540 O O . ASP A 1 189 ? -3.593 14.036 -0.206 1.00 87.31 189 ASP A O 1
ATOM 1544 N N . ARG A 1 190 ? -2.098 14.029 -1.879 1.00 85.25 190 ARG A N 1
ATOM 1545 C CA . ARG A 1 190 ? -2.080 12.568 -2.069 1.00 85.25 190 ARG A CA 1
ATOM 1546 C C . ARG A 1 190 ? -1.685 11.815 -0.807 1.00 85.25 190 ARG A C 1
ATOM 1548 O O . ARG A 1 190 ? -2.115 10.675 -0.624 1.00 85.25 190 ARG A O 1
ATOM 1555 N N . LEU A 1 191 ? -0.869 12.417 0.056 1.00 90.69 191 LEU A N 1
ATOM 1556 C CA . LEU A 1 191 ? -0.451 11.775 1.296 1.00 90.69 191 LEU A CA 1
ATOM 1557 C C . LEU A 1 191 ? -1.620 11.611 2.265 1.00 90.69 191 LEU A C 1
ATOM 1559 O O . LEU A 1 191 ? -1.590 10.696 3.083 1.00 90.69 191 LEU A O 1
ATOM 1563 N N . ASP A 1 192 ? -2.684 12.399 2.138 1.00 92.44 192 ASP A N 1
ATOM 1564 C CA . ASP A 1 192 ? -3.888 12.228 2.951 1.00 92.44 192 ASP A CA 1
ATOM 1565 C C . ASP A 1 192 ? -4.623 10.947 2.597 1.00 92.44 192 ASP A C 1
ATOM 1567 O O . ASP A 1 192 ? -5.095 10.231 3.479 1.00 92.44 192 ASP A O 1
ATOM 1571 N N . HIS A 1 193 ? -4.652 10.612 1.309 1.00 90.75 193 HIS A N 1
ATOM 1572 C CA . HIS A 1 193 ? -5.232 9.364 0.836 1.00 90.75 193 HIS A CA 1
ATOM 1573 C C . HIS A 1 193 ? -4.393 8.177 1.329 1.00 90.75 193 HIS A C 1
ATOM 1575 O O . HIS A 1 193 ? -4.938 7.185 1.806 1.00 90.75 193 HIS A O 1
ATOM 1581 N N . VAL A 1 194 ? -3.059 8.300 1.294 1.00 92.44 194 VAL A N 1
ATOM 1582 C CA . VAL A 1 194 ? -2.142 7.288 1.849 1.00 92.44 194 VAL A CA 1
ATOM 1583 C C . VAL A 1 194 ? -2.373 7.101 3.351 1.00 92.44 194 VAL A C 1
ATOM 1585 O O . VAL A 1 194 ? -2.485 5.968 3.816 1.00 92.44 194 VAL A O 1
ATOM 1588 N N . LYS A 1 195 ? -2.490 8.192 4.113 1.00 95.88 195 LYS A N 1
ATOM 1589 C CA . LYS A 1 195 ? -2.775 8.155 5.555 1.00 95.88 195 LYS A CA 1
ATOM 1590 C C . LYS A 1 195 ? -4.126 7.496 5.845 1.00 95.88 195 LYS A C 1
ATOM 1592 O O . LYS A 1 195 ? -4.214 6.665 6.747 1.00 95.88 195 LYS A O 1
ATOM 1597 N N . ALA A 1 196 ? -5.155 7.797 5.053 1.00 94.81 196 ALA A N 1
ATOM 1598 C CA . ALA A 1 196 ? -6.464 7.165 5.185 1.00 94.81 196 ALA A CA 1
ATOM 1599 C C . ALA A 1 196 ? -6.414 5.647 4.928 1.00 94.81 196 ALA A C 1
ATOM 1601 O O . ALA A 1 196 ? -6.996 4.897 5.713 1.00 94.81 196 ALA A O 1
ATOM 1602 N N . LEU A 1 197 ? -5.664 5.187 3.914 1.00 93.44 197 LEU A N 1
ATOM 1603 C CA . LEU A 1 197 ? -5.418 3.754 3.672 1.00 93.44 197 LEU A CA 1
ATOM 1604 C C . LEU A 1 197 ? -4.687 3.087 4.836 1.00 93.44 197 LEU A C 1
ATOM 1606 O O . LEU A 1 197 ? -5.042 1.981 5.237 1.00 93.44 197 LEU A O 1
ATOM 1610 N N . VAL A 1 198 ? -3.656 3.743 5.375 1.00 96.75 198 VAL A N 1
ATOM 1611 C CA . VAL A 1 198 ? -2.907 3.224 6.526 1.00 96.75 198 VAL A CA 1
ATOM 1612 C C . VAL A 1 198 ? -3.850 3.009 7.703 1.00 96.75 198 VAL A C 1
ATOM 1614 O O . VAL A 1 198 ? -3.876 1.913 8.258 1.00 96.75 198 VAL A O 1
ATOM 1617 N N . ALA A 1 199 ? -4.665 4.009 8.042 1.00 97.56 199 ALA A N 1
ATOM 1618 C CA . ALA A 1 199 ? -5.652 3.888 9.108 1.00 97.56 199 ALA A CA 1
ATOM 1619 C C . ALA A 1 199 ? -6.686 2.776 8.820 1.00 97.56 199 ALA A C 1
ATOM 1621 O O . ALA A 1 199 ? -7.034 2.028 9.734 1.00 97.56 199 ALA A O 1
ATOM 1622 N N . HIS A 1 200 ? -7.121 2.616 7.563 1.00 96.00 200 HIS A N 1
ATOM 1623 C CA . HIS A 1 200 ? -8.086 1.589 7.146 1.00 96.00 200 HIS A CA 1
ATOM 1624 C C . HIS A 1 200 ? -7.549 0.174 7.391 1.00 96.00 200 HIS A C 1
ATOM 1626 O O . HIS A 1 200 ? -8.198 -0.660 8.031 1.00 96.00 200 HIS A O 1
ATOM 1632 N N . GLU A 1 201 ? -6.338 -0.109 6.910 1.00 95.88 201 GLU A N 1
ATOM 1633 C CA . GLU A 1 201 ? -5.742 -1.438 7.065 1.00 95.88 201 GLU A CA 1
ATOM 1634 C C . GLU A 1 201 ? -5.260 -1.704 8.487 1.00 95.88 201 GLU A C 1
ATOM 1636 O O . GLU A 1 201 ? -5.309 -2.843 8.963 1.00 95.88 201 GLU A O 1
ATOM 1641 N N . LEU A 1 202 ? -4.836 -0.662 9.199 1.00 97.56 202 LEU A N 1
ATOM 1642 C CA . LEU A 1 202 ? -4.468 -0.785 10.600 1.00 97.56 202 LEU A CA 1
ATOM 1643 C C . LEU A 1 202 ? -5.689 -1.107 11.474 1.00 97.56 202 LEU A C 1
ATOM 1645 O O . LEU A 1 202 ? -5.568 -1.912 12.396 1.00 97.56 202 LEU A O 1
ATOM 1649 N N . ALA A 1 203 ? -6.876 -0.587 11.143 1.00 97.44 203 ALA A N 1
ATOM 1650 C CA . ALA A 1 203 ? -8.122 -0.976 11.803 1.00 97.44 203 ALA A CA 1
ATOM 1651 C C . ALA A 1 203 ? -8.415 -2.477 11.628 1.00 97.44 203 ALA A C 1
ATOM 1653 O O . ALA A 1 203 ? -8.742 -3.151 12.604 1.00 97.44 203 ALA A O 1
ATOM 1654 N N . HIS A 1 204 ? -8.209 -3.035 10.427 1.00 95.38 204 HIS A N 1
ATOM 1655 C CA . HIS A 1 204 ? -8.322 -4.486 10.190 1.00 95.38 204 HIS A CA 1
ATOM 1656 C C . HIS A 1 204 ? -7.306 -5.294 11.001 1.00 95.38 204 HIS A C 1
ATOM 1658 O O . HIS A 1 204 ? -7.624 -6.371 11.515 1.00 95.38 204 HIS A O 1
ATOM 1664 N N . PHE A 1 205 ? -6.071 -4.804 11.116 1.00 96.06 205 PHE A N 1
ATOM 1665 C CA . PHE A 1 205 ? -5.061 -5.445 11.953 1.00 96.06 205 PHE A CA 1
ATOM 1666 C C . PHE A 1 205 ? -5.494 -5.453 13.426 1.00 96.06 205 PHE A C 1
ATOM 1668 O O . PHE A 1 205 ? -5.553 -6.519 14.041 1.00 96.06 205 PHE A O 1
ATOM 1675 N N . LEU A 1 206 ? -5.859 -4.296 13.981 1.00 96.44 206 LEU A N 1
ATOM 1676 C CA . LEU A 1 206 ? -6.254 -4.158 15.386 1.00 96.44 206 LEU A CA 1
ATOM 1677 C C . LEU A 1 206 ? -7.540 -4.921 15.714 1.00 96.44 206 LEU A C 1
ATOM 1679 O O . LEU A 1 206 ? -7.636 -5.513 16.787 1.00 96.44 206 LEU A O 1
ATOM 1683 N N . GLN A 1 207 ? -8.484 -4.999 14.774 1.00 95.19 207 GLN A N 1
ATOM 1684 C CA . GLN A 1 207 ? -9.704 -5.798 14.903 1.00 95.19 207 GLN A CA 1
ATOM 1685 C C . GLN A 1 207 ? -9.392 -7.265 15.230 1.00 95.19 207 GLN A C 1
ATOM 1687 O O . GLN A 1 207 ? -10.038 -7.869 16.082 1.00 95.19 207 GLN A O 1
ATOM 1692 N N . ARG A 1 208 ? -8.344 -7.837 14.625 1.00 92.81 208 ARG A N 1
ATOM 1693 C CA . ARG A 1 208 ? -7.910 -9.220 14.906 1.00 92.81 208 ARG A CA 1
ATOM 1694 C C . ARG A 1 208 ? -7.195 -9.376 16.249 1.00 92.81 208 ARG A C 1
ATOM 1696 O O . ARG A 1 208 ? -7.002 -10.498 16.711 1.00 92.81 208 ARG A O 1
ATOM 1703 N N . HIS A 1 209 ? -6.832 -8.265 16.882 1.00 94.31 209 HIS A N 1
ATOM 1704 C CA . HIS A 1 209 ? -6.054 -8.210 18.115 1.00 94.31 209 HIS A CA 1
ATOM 1705 C C . HIS A 1 209 ? -6.801 -7.539 19.274 1.00 94.31 209 HIS A C 1
ATOM 1707 O O . HIS A 1 209 ? -6.196 -7.207 20.293 1.00 94.31 209 HIS A O 1
ATOM 1713 N N . ILE A 1 210 ? -8.128 -7.399 19.189 1.00 93.06 210 ILE A N 1
ATOM 1714 C CA . ILE A 1 210 ? -8.946 -6.762 20.236 1.00 93.06 210 ILE A CA 1
ATOM 1715 C C . ILE A 1 210 ? -8.751 -7.371 21.630 1.00 93.06 210 ILE A C 1
ATOM 1717 O O . ILE A 1 210 ? -8.813 -6.661 22.628 1.00 93.06 210 ILE A O 1
ATOM 1721 N N . ARG A 1 211 ? -8.428 -8.670 21.712 1.00 91.69 211 ARG A N 1
ATOM 1722 C CA . ARG A 1 211 ? -8.155 -9.380 22.976 1.00 91.69 211 ARG A CA 1
ATOM 1723 C C . ARG A 1 211 ? -6.894 -8.889 23.694 1.00 91.69 211 ARG A C 1
ATOM 1725 O O . ARG A 1 211 ? -6.679 -9.246 24.845 1.00 91.69 211 ARG A O 1
ATOM 1732 N N . GLN A 1 212 ? -6.053 -8.117 23.013 1.00 93.00 212 GLN A N 1
ATOM 1733 C CA . GLN A 1 212 ? -4.836 -7.511 23.555 1.00 93.00 212 GLN A CA 1
ATOM 1734 C C . GLN A 1 212 ? -5.062 -6.059 24.004 1.00 93.00 212 GLN A C 1
ATOM 1736 O O . GLN A 1 212 ? -4.110 -5.403 24.422 1.00 93.00 212 GLN A O 1
ATOM 1741 N N . CYS A 1 213 ? -6.293 -5.552 23.900 1.00 91.00 213 CYS A N 1
ATOM 1742 C CA . CYS A 1 213 ? -6.687 -4.212 24.324 1.00 91.00 213 CYS A CA 1
ATOM 1743 C C . CYS A 1 213 ? -7.496 -4.277 25.625 1.00 91.00 213 CYS A C 1
ATOM 1745 O O . CYS A 1 213 ? -8.123 -5.293 25.933 1.00 91.00 213 CYS A O 1
ATOM 1747 N N . VAL A 1 214 ? -7.533 -3.170 26.363 1.00 86.38 214 VAL A N 1
ATOM 1748 C CA . VAL A 1 214 ? -8.367 -3.015 27.562 1.00 86.38 214 VAL A CA 1
ATOM 1749 C C . VAL A 1 214 ? -9.307 -1.828 27.364 1.00 86.38 214 VAL A C 1
ATOM 1751 O O . VAL A 1 214 ? -8.928 -0.826 26.767 1.00 86.38 214 VAL A O 1
ATOM 1754 N N . GLY A 1 215 ? -10.540 -1.932 27.868 1.00 84.31 215 GLY A N 1
ATOM 1755 C CA . GLY A 1 215 ? -11.488 -0.811 27.869 1.00 84.31 215 GLY A CA 1
ATOM 1756 C C . GLY A 1 215 ? -12.134 -0.508 26.514 1.00 84.31 215 GLY A C 1
ATOM 1757 O O . GLY A 1 215 ? -12.665 0.584 26.330 1.00 84.31 215 GLY A O 1
ATOM 1758 N N . LEU A 1 216 ? -12.105 -1.455 25.571 1.00 92.31 216 LEU A N 1
ATOM 1759 C CA . LEU A 1 216 ? -12.863 -1.334 24.327 1.00 92.31 216 LEU A CA 1
ATOM 1760 C C . LEU A 1 216 ? -14.379 -1.438 24.588 1.00 92.31 216 LEU A C 1
ATOM 1762 O O . LEU A 1 216 ? -14.797 -2.185 25.480 1.00 92.31 216 LEU A O 1
ATOM 1766 N N . PRO A 1 217 ? -15.213 -0.720 23.814 1.00 94.44 217 PRO A N 1
ATOM 1767 C CA . PRO A 1 217 ? -16.662 -0.853 23.896 1.00 94.44 217 PRO A CA 1
ATOM 1768 C C . PRO A 1 217 ? -17.119 -2.265 23.501 1.00 94.44 217 PRO A C 1
ATOM 1770 O O . PRO A 1 217 ? -16.454 -2.975 22.749 1.00 94.44 217 PRO A O 1
ATOM 1773 N N . THR A 1 218 ? -18.282 -2.684 24.001 1.00 93.94 218 THR A N 1
ATOM 1774 C CA . THR A 1 218 ? -18.893 -3.966 23.616 1.00 93.94 218 THR A CA 1
ATOM 1775 C C . THR A 1 218 ? -19.550 -3.836 22.240 1.00 93.94 218 THR A C 1
ATOM 1777 O O . THR A 1 218 ? -20.693 -3.401 22.147 1.00 93.94 218 THR A O 1
ATOM 1780 N N . LEU A 1 219 ? -18.814 -4.192 21.185 1.00 96.00 219 LEU A N 1
ATOM 1781 C CA . LEU A 1 219 ? -19.251 -4.173 19.782 1.00 96.00 219 LEU A CA 1
ATOM 1782 C C . LEU A 1 219 ? -18.968 -5.524 19.107 1.00 96.00 219 LEU A C 1
ATOM 1784 O O . LEU A 1 219 ? -18.182 -6.327 19.614 1.00 96.00 219 LEU A O 1
ATOM 1788 N N . ASP A 1 220 ? -19.571 -5.759 17.940 1.00 93.69 220 ASP A N 1
ATOM 1789 C CA . ASP A 1 220 ? -19.186 -6.872 17.064 1.00 93.69 220 ASP A CA 1
ATOM 1790 C C . ASP A 1 220 ? -17.883 -6.539 16.316 1.00 93.69 220 ASP A C 1
ATOM 1792 O O . ASP A 1 220 ? -17.853 -5.693 15.414 1.00 93.69 220 ASP A O 1
ATOM 1796 N N . TYR A 1 221 ? -16.802 -7.219 16.707 1.00 94.50 221 TYR A N 1
ATOM 1797 C CA . TYR A 1 221 ? -15.479 -7.122 16.089 1.00 94.50 221 TYR A CA 1
ATOM 1798 C C . TYR A 1 221 ? -15.162 -8.286 15.144 1.00 94.50 221 TYR A C 1
ATOM 1800 O O . TYR A 1 221 ? -14.085 -8.282 14.554 1.00 94.50 221 TYR A O 1
ATOM 1808 N N . ASP A 1 222 ? -16.056 -9.253 14.944 1.00 90.94 222 ASP A N 1
ATOM 1809 C CA . ASP A 1 222 ? -15.807 -10.366 14.018 1.00 90.94 222 ASP A CA 1
ATOM 1810 C C . ASP A 1 222 ? -16.193 -9.994 12.576 1.00 90.94 222 ASP A C 1
ATOM 1812 O O . ASP A 1 222 ? -15.650 -10.531 11.605 1.00 90.94 222 ASP A O 1
ATOM 1816 N N . LYS A 1 223 ? -17.105 -9.028 12.415 1.00 87.69 223 LYS A N 1
ATOM 1817 C CA . LYS A 1 223 ? -17.562 -8.550 11.109 1.00 87.69 223 LYS A CA 1
ATOM 1818 C C . LYS A 1 223 ? -16.591 -7.544 10.480 1.00 87.69 223 LYS A C 1
ATOM 1820 O O . LYS A 1 223 ? -16.386 -6.444 10.997 1.00 87.69 223 LYS A O 1
ATOM 1825 N N . ALA A 1 224 ? -16.047 -7.881 9.309 1.00 86.81 224 ALA A N 1
ATOM 1826 C CA . ALA A 1 224 ? -15.269 -6.945 8.492 1.00 86.81 224 ALA A CA 1
ATOM 1827 C C . ALA A 1 224 ? -16.102 -5.696 8.154 1.00 86.81 224 ALA A C 1
ATOM 1829 O O . ALA A 1 224 ? -17.271 -5.816 7.778 1.00 86.81 224 ALA A O 1
ATOM 1830 N N . HIS A 1 225 ? -15.510 -4.512 8.348 1.00 87.94 225 HIS A N 1
ATOM 1831 C CA . HIS A 1 225 ? -16.175 -3.207 8.195 1.00 87.94 225 HIS A CA 1
ATOM 1832 C C . HIS A 1 225 ? -17.448 -3.018 9.054 1.00 87.94 225 HIS A C 1
ATOM 1834 O O . HIS A 1 225 ? -18.225 -2.084 8.844 1.00 87.94 225 HIS A O 1
ATOM 1840 N N . GLY A 1 226 ? -17.666 -3.894 10.045 1.00 90.94 226 GLY A N 1
ATOM 1841 C CA . GLY A 1 226 ? -18.744 -3.809 11.031 1.00 90.94 226 GLY A CA 1
ATOM 1842 C C . GLY A 1 226 ? -18.476 -2.772 12.124 1.00 90.94 226 GLY A C 1
ATOM 1843 O O . GLY A 1 226 ? -17.501 -2.027 12.067 1.00 90.94 226 GLY A O 1
ATOM 1844 N N . GLU A 1 227 ? -19.334 -2.732 13.143 1.00 95.19 227 GLU A N 1
ATOM 1845 C CA . GLU A 1 227 ? -19.304 -1.706 14.199 1.00 95.19 227 GLU A CA 1
ATOM 1846 C C . GLU A 1 227 ? -17.952 -1.624 14.917 1.00 95.19 227 GLU A C 1
ATOM 1848 O O . GLU A 1 227 ? -17.419 -0.530 15.108 1.00 95.19 227 GLU A O 1
ATOM 1853 N N . GLY A 1 228 ? -17.363 -2.773 15.261 1.00 96.25 228 GLY A N 1
ATOM 1854 C CA . GLY A 1 228 ? -16.060 -2.830 15.911 1.00 96.25 228 GLY A CA 1
ATOM 1855 C C . GLY A 1 228 ? -14.928 -2.295 15.031 1.00 96.25 228 GLY A C 1
ATOM 1856 O O . GLY A 1 228 ? -14.093 -1.523 15.500 1.00 96.25 228 GLY A O 1
ATOM 1857 N N . TRP A 1 229 ? -14.926 -2.640 13.738 1.00 96.50 229 TRP A N 1
ATOM 1858 C CA . TRP A 1 229 ? -13.963 -2.089 12.780 1.00 96.50 229 TRP A CA 1
ATOM 1859 C C . TRP A 1 229 ? -14.148 -0.578 12.605 1.00 96.50 229 TRP A C 1
ATOM 1861 O O . TRP A 1 229 ? -13.171 0.162 12.659 1.00 96.50 229 TRP A O 1
ATOM 1871 N N . GLN A 1 230 ? -15.390 -0.106 12.459 1.00 96.94 230 GLN A N 1
ATOM 1872 C CA . GLN A 1 230 ? -15.689 1.320 12.286 1.00 96.94 230 GLN A CA 1
ATOM 1873 C C . GLN A 1 230 ? -15.260 2.138 13.503 1.00 96.94 230 GLN A C 1
ATOM 1875 O O . GLN A 1 230 ? -14.720 3.228 13.344 1.00 96.94 230 GLN A O 1
ATOM 1880 N N . PHE A 1 231 ? -15.448 1.610 14.717 1.00 97.00 231 PHE A N 1
ATOM 1881 C CA . PHE A 1 231 ? -14.936 2.233 15.935 1.00 97.00 231 PHE A CA 1
ATOM 1882 C C . PHE A 1 231 ? -13.412 2.399 15.886 1.00 97.00 231 PHE A C 1
ATOM 1884 O O . PHE A 1 231 ? -12.911 3.505 16.085 1.00 97.00 231 PHE A O 1
ATOM 1891 N N . LEU A 1 232 ? -12.678 1.323 15.580 1.00 97.25 232 LEU A N 1
ATOM 1892 C CA . LEU A 1 232 ? -11.217 1.372 15.471 1.00 97.25 232 LEU A CA 1
ATOM 1893 C C . LEU A 1 232 ? -10.781 2.349 14.378 1.00 97.25 232 LEU A C 1
ATOM 1895 O O . LEU A 1 232 ? -9.857 3.131 14.581 1.00 97.25 232 LEU A O 1
ATOM 1899 N N . TYR A 1 233 ? -11.470 2.351 13.239 1.00 97.75 233 TYR A N 1
ATOM 1900 C CA . TYR A 1 233 ? -11.140 3.243 12.142 1.00 97.75 233 TYR A CA 1
ATOM 1901 C C . TYR A 1 233 ? -11.393 4.716 12.493 1.00 97.75 233 TYR A C 1
ATOM 1903 O O . TYR A 1 233 ? -10.527 5.537 12.209 1.00 97.75 233 TYR A O 1
ATOM 1911 N N . ARG A 1 234 ? -12.490 5.057 13.194 1.00 96.50 234 ARG A N 1
ATOM 1912 C CA . ARG A 1 234 ? -12.752 6.426 13.696 1.00 96.50 234 ARG A CA 1
ATOM 1913 C C . ARG A 1 234 ? -11.648 6.904 14.632 1.00 96.50 234 ARG A C 1
ATOM 1915 O O . ARG A 1 234 ? -11.142 8.010 14.465 1.00 96.50 234 ARG A O 1
ATOM 1922 N N . VAL A 1 235 ? -11.218 6.045 15.560 1.00 95.62 235 VAL A N 1
ATOM 1923 C CA . VAL A 1 235 ? -10.088 6.333 16.459 1.00 95.62 235 VAL A CA 1
ATOM 1924 C C . VAL A 1 235 ? -8.831 6.680 15.660 1.00 95.62 235 VAL A C 1
ATOM 1926 O O . VAL A 1 235 ? -8.191 7.689 15.938 1.00 95.62 235 VAL A O 1
ATOM 1929 N N . LEU A 1 236 ? -8.499 5.875 14.648 1.00 97.06 236 LEU A N 1
ATOM 1930 C CA . LEU A 1 236 ? -7.287 6.052 13.844 1.00 97.06 236 LEU A CA 1
ATOM 1931 C C . LEU A 1 236 ? -7.382 7.216 12.838 1.00 97.06 236 LEU A C 1
ATOM 1933 O O . LEU A 1 236 ? -6.368 7.819 12.499 1.00 97.06 236 LEU A O 1
ATOM 1937 N N . ARG A 1 237 ? -8.582 7.546 12.345 1.00 94.88 237 ARG A N 1
ATOM 1938 C CA . ARG A 1 237 ? -8.827 8.648 11.393 1.00 94.88 237 ARG A CA 1
ATOM 1939 C C . ARG A 1 237 ? -8.970 10.012 12.052 1.00 94.88 237 ARG A C 1
ATOM 1941 O O . ARG A 1 237 ? -8.906 11.005 11.329 1.00 94.88 237 ARG A O 1
ATOM 1948 N N . ARG A 1 238 ? -9.157 10.075 13.374 1.00 93.12 238 ARG A N 1
ATOM 1949 C CA . ARG A 1 238 ? -9.555 11.287 14.105 1.00 93.12 238 ARG A CA 1
ATOM 1950 C C . ARG A 1 238 ? -8.725 12.520 13.745 1.00 93.12 238 ARG A C 1
ATOM 1952 O O . ARG A 1 238 ? -9.286 13.509 13.287 1.00 93.12 238 ARG A O 1
ATOM 1959 N N . GLU A 1 239 ? -7.404 12.449 13.895 1.00 90.25 239 GLU A N 1
ATOM 1960 C CA . GLU A 1 239 ? -6.515 13.595 13.644 1.00 90.25 239 GLU A CA 1
ATOM 1961 C C . GLU A 1 239 ? -6.484 13.994 12.162 1.00 90.25 239 GLU A C 1
ATOM 1963 O O . GLU A 1 239 ? -6.508 15.176 11.819 1.00 90.25 239 GLU A O 1
ATOM 1968 N N . LEU A 1 240 ? -6.488 13.005 11.259 1.00 92.56 240 LEU A N 1
ATOM 1969 C CA . LEU A 1 240 ? -6.528 13.265 9.821 1.00 92.56 240 LEU A CA 1
ATOM 1970 C C . LEU A 1 240 ? -7.815 13.999 9.435 1.00 92.56 240 LEU A C 1
ATOM 1972 O O . LEU A 1 240 ? -7.758 14.964 8.677 1.00 92.56 240 LEU A O 1
ATOM 1976 N N . ASN A 1 241 ? -8.955 13.558 9.966 1.00 89.38 241 ASN A N 1
ATOM 1977 C CA . ASN A 1 241 ? -10.243 14.175 9.684 1.00 89.38 241 ASN A CA 1
ATOM 1978 C C . ASN A 1 241 ? -10.442 15.516 10.369 1.00 89.38 241 ASN A C 1
ATOM 1980 O O . ASN A 1 241 ? -11.132 16.359 9.806 1.00 89.38 241 ASN A O 1
ATOM 1984 N N . HIS A 1 242 ? -9.825 15.755 11.523 1.00 87.75 242 HIS A N 1
ATOM 1985 C CA . HIS A 1 242 ? -9.821 17.089 12.105 1.00 87.75 242 HIS A CA 1
ATOM 1986 C C . HIS A 1 242 ? -9.181 18.090 11.136 1.00 87.75 242 HIS A C 1
ATOM 1988 O O . HIS A 1 242 ? -9.845 19.025 10.709 1.00 87.75 242 HIS A O 1
ATOM 1994 N N . ARG A 1 243 ? -7.963 17.796 10.666 1.00 87.75 243 ARG A N 1
ATOM 1995 C CA . ARG A 1 243 ? -7.231 18.643 9.712 1.00 87.75 243 ARG A CA 1
ATOM 1996 C C . ARG A 1 243 ? -7.928 18.791 8.351 1.00 87.75 243 ARG A C 1
ATOM 1998 O O . ARG A 1 243 ? -7.780 19.816 7.708 1.00 87.75 243 ARG A O 1
ATOM 2005 N N . LEU A 1 244 ? -8.643 17.769 7.871 1.00 86.88 244 LEU A N 1
ATOM 2006 C CA . LEU A 1 244 ? -9.374 17.848 6.592 1.00 86.88 244 LEU A CA 1
ATOM 2007 C C . LEU A 1 244 ? -10.613 18.758 6.656 1.00 86.88 244 LEU A C 1
ATOM 2009 O O . LEU A 1 244 ? -11.119 19.149 5.608 1.00 86.88 244 LEU A O 1
ATOM 2013 N N . ASN A 1 245 ? -11.111 19.050 7.859 1.00 79.56 245 ASN A N 1
ATOM 2014 C CA . ASN A 1 245 ? -12.301 19.868 8.091 1.00 79.56 245 ASN A CA 1
ATOM 2015 C C . ASN A 1 245 ? -11.976 21.289 8.601 1.00 79.56 245 ASN A C 1
ATOM 2017 O O . ASN A 1 245 ? -12.908 22.051 8.864 1.00 79.56 245 ASN A O 1
ATOM 2021 N N . GLU A 1 246 ? -10.692 21.626 8.768 1.00 68.94 246 GLU A N 1
ATOM 2022 C CA . GLU A 1 246 ? -10.189 22.983 9.055 1.00 68.94 246 GLU A CA 1
ATOM 2023 C C . GLU A 1 246 ? -10.011 23.801 7.768 1.00 68.94 246 GLU A C 1
ATOM 2025 O O . GLU A 1 246 ? -10.367 25.004 7.794 1.00 68.94 246 GLU A O 1
#

Radius of gyration: 27.0 Å; chains: 1; bounding box: 55×51×72 Å

Organism: Yersinia pseudotuberculosis serotype O:1b (strain IP 31758) (NCBI:txid349747)

pLDDT: mean 84.9, std 12.33, range [36.41, 97.75]

Foldseek 3Di:
DQLCVLVQVVVVLPDDQDPPKWKWKDDPVVRDIGTSVPDDLVVVCVVQHQQDWIKIFIQHPVGPRVDIDIDGSNCVVVVDPDPNPPPCALLNVLCVVPNPVVSVVLVCLLVVLLVVLVVVCCVPFVFPDDRAAEEEDQPDPDWAADQHHTYQHLNVQVPADPPPGGQQKQADDPVCQPPLQLHIDGHPDSSLSSQSSSLLNVLVNVLSRVVRTHDDDPFDSVDDVGPSSVVSSSSSRVVSSVVRVD